Protein 2MH5 (pdb70)

Solvent-accessible surface area: 2077 Å² total

B-factor: mean 25.0, std 0.0, range [25.0, 25.0]

Structure (mmCIF, N/CA/C/O backbone):
data_2MH5
#
_entry.id   2MH5
#
loop_
_entity.id
_entity.type
_entity.pdbx_description
1 polymer 'Lantibiotic 107891'
2 non-polymer 'dodecyl 2-(trimethylammonio)ethyl phosphate'
#
loop_
_atom_site.group_PDB
_atom_site.id
_atom_site.type_symbol
_atom_site.label_atom_id
_atom_site.label_alt_id
_atom_site.label_comp_id
_atom_site.label_asym_id
_atom_site.label_entity_id
_atom_site.label_seq_id
_atom_site.pdbx_PDB_ins_code
_atom_site.Cartn_x
_atom_site.Cartn_y
_atom_site.Cartn_z
_atom_site.occupancy
_atom_site.B_iso_or_equiv
_atom_site.auth_seq_id
_atom_site.auth_comp_id
_atom_site.auth_asym_id
_atom_site.auth_atom_id
_atom_site.pdbx_PDB_model_num
ATOM 1 N N . VAL A 1 1 ? -12.265 1.610 7.039 1.00 25.00 1 VAL A N 1
ATOM 2 C CA . VAL A 1 1 ? -12.892 2.458 5.992 1.00 25.00 1 VAL A CA 1
ATOM 3 C C . VAL A 1 1 ? -12.004 3.631 5.617 1.00 25.00 1 VAL A C 1
ATOM 4 O O . VAL A 1 1 ? -12.194 4.223 4.555 1.00 25.00 1 VAL A O 1
ATOM 71 N N . LEU A 1 6 ? -12.447 8.483 0.471 1.00 25.00 6 LEU A N 1
ATOM 72 C CA . LEU A 1 6 ? -13.271 7.312 0.138 1.00 25.00 6 LEU A CA 1
ATOM 73 C C . LEU A 1 6 ? -14.677 7.491 0.677 1.00 25.00 6 LEU A C 1
ATOM 74 O O . LEU A 1 6 ? -15.567 6.683 0.433 1.00 25.00 6 LEU A O 1
ATOM 90 N N . CYS A 1 7 ? -14.869 8.559 1.429 1.00 25.00 7 CYS A N 1
ATOM 91 C CA . CYS A 1 7 ? -16.149 8.843 2.064 1.00 25.00 7 CYS A CA 1
ATOM 92 C C . CYS A 1 7 ? -17.008 9.709 1.131 1.00 25.00 7 CYS A C 1
ATOM 93 O O . CYS A 1 7 ? -17.544 10.752 1.512 1.00 25.00 7 CYS A O 1
ATOM 112 N N . PRO A 1 9 ? -16.359 11.003 -2.845 1.00 25.00 9 PRO A N 1
ATOM 113 C CA . PRO A 1 9 ? -15.821 11.344 -4.182 1.00 25.00 9 PRO A CA 1
ATOM 114 C C . PRO A 1 9 ? -15.775 10.228 -5.236 1.00 25.00 9 PRO A C 1
ATOM 115 O O . PRO A 1 9 ? -14.925 9.335 -5.200 1.00 25.00 9 PRO A O 1
ATOM 126 N N . GLY A 1 10 ? -16.744 10.285 -6.147 1.00 25.00 10 GLY A N 1
ATOM 127 C CA . GLY A 1 10 ? -16.946 9.249 -7.154 1.00 25.00 10 GLY A CA 1
ATOM 128 C C . GLY A 1 10 ? -18.312 8.595 -6.984 1.00 25.00 10 GLY A C 1
ATOM 129 O O . GLY A 1 10 ? -18.854 7.998 -7.911 1.00 25.00 10 GLY A O 1
ATOM 133 N N . CYS A 1 11 ? -18.886 8.736 -5.796 1.00 25.00 11 CYS A N 1
ATOM 134 C CA . CYS A 1 11 ? -20.173 8.128 -5.447 1.00 25.00 11 CYS A CA 1
ATOM 135 C C . CYS A 1 11 ? -21.415 8.904 -5.914 1.00 25.00 11 CYS A C 1
ATOM 136 O O . CYS A 1 11 ? -22.542 8.514 -5.574 1.00 25.00 11 CYS A O 1
ATOM 143 N N . THR A 1 12 ? -21.196 9.964 -6.692 1.00 25.00 12 THR A N 1
ATOM 144 C CA . THR A 1 12 ? -22.253 10.837 -7.255 1.00 25.00 12 THR A CA 1
ATOM 145 C C . THR A 1 12 ? -22.870 11.768 -6.191 1.00 25.00 12 THR A C 1
ATOM 146 O O . THR A 1 12 ? -23.076 11.403 -5.037 1.00 25.00 12 THR A O 1
ATOM 181 N N . GLY A 1 15 ? -25.204 18.285 -7.374 1.00 25.00 15 GLY A N 1
ATOM 182 C CA . GLY A 1 15 ? -25.361 19.609 -6.787 1.00 25.00 15 GLY A CA 1
ATOM 183 C C . GLY A 1 15 ? -26.703 20.246 -7.073 1.00 25.00 15 GLY A C 1
ATOM 184 O O . GLY A 1 15 ? -27.119 21.149 -6.347 1.00 25.00 15 GLY A O 1
ATOM 188 N N . GLY A 1 16 ? -27.410 19.757 -8.082 1.00 25.00 16 GLY A N 1
ATOM 189 C CA . GLY A 1 16 ? -28.750 20.255 -8.346 1.00 25.00 16 GLY A CA 1
ATOM 190 C C . GLY A 1 16 ? -29.655 19.846 -7.202 1.00 25.00 16 GLY A C 1
ATOM 191 O O . GLY A 1 16 ? -29.651 18.672 -6.792 1.00 25.00 16 GLY A O 1
ATOM 195 N N . GLY A 1 17 ? -30.374 20.806 -6.635 1.00 25.00 17 GLY A N 1
ATOM 196 C CA . GLY A 1 17 ? -31.199 20.548 -5.464 1.00 25.00 17 GLY A CA 1
ATOM 197 C C . GLY A 1 17 ? -30.382 20.608 -4.186 1.00 25.00 17 GLY A C 1
ATOM 198 O O . GLY A 1 17 ? -30.452 21.570 -3.420 1.00 25.00 17 GLY A O 1
ATOM 211 N N . ASN A 1 19 ? -28.903 17.894 -0.899 1.00 25.00 19 ASN A N 1
ATOM 212 C CA . ASN A 1 19 ? -29.136 16.711 -0.046 1.00 25.00 19 ASN A CA 1
ATOM 213 C C . ASN A 1 19 ? -28.310 15.445 -0.359 1.00 25.00 19 ASN A C 1
ATOM 214 O O . ASN A 1 19 ? -28.829 14.338 -0.248 1.00 25.00 19 ASN A O 1
ATOM 225 N N . CYS A 1 20 ? -27.054 15.591 -0.752 1.00 25.00 20 CYS A N 1
ATOM 226 C CA . CYS A 1 20 ? -26.209 14.418 -1.023 1.00 25.00 20 CYS A CA 1
ATOM 227 C C . CYS A 1 20 ? -24.783 14.516 -0.461 1.00 25.00 20 CYS A C 1
ATOM 228 O O . CYS A 1 20 ? -23.835 13.978 -1.038 1.00 25.00 20 CYS A O 1
ATOM 244 N N . PHE A 1 22 ? -22.040 16.131 -0.449 1.00 25.00 22 PHE A N 1
ATOM 245 C CA . PHE A 1 22 ? -21.189 17.070 -1.208 1.00 25.00 22 PHE A CA 1
ATOM 246 C C . PHE A 1 22 ? -21.864 18.428 -1.081 1.00 25.00 22 PHE A C 1
ATOM 247 O O . PHE A 1 22 ? -21.234 19.456 -0.855 1.00 25.00 22 PHE A O 1
ATOM 264 N N . CYS A 1 23 ? -23.183 18.362 -1.136 1.00 25.00 23 CYS A N 1
ATOM 265 C CA . CYS A 1 23 ? -24.068 19.477 -0.859 1.00 25.00 23 CYS A CA 1
ATOM 266 C C . CYS A 1 23 ? -25.169 18.811 -0.043 1.00 25.00 23 CYS A C 1
ATOM 267 O O . CYS A 1 23 ? -26.081 18.217 -0.587 1.00 25.00 23 CYS A O 1
ATOM 4246 N N . VAL A 1 1 ? -9.889 6.525 8.988 1.00 25.00 1 VAL A N 2
ATOM 4247 C CA . VAL A 1 1 ? -10.827 6.199 7.872 1.00 25.00 1 VAL A CA 2
ATOM 4248 C C . VAL A 1 1 ? -10.297 6.712 6.524 1.00 25.00 1 VAL A C 2
ATOM 4249 O O . VAL A 1 1 ? -10.664 6.182 5.481 1.00 25.00 1 VAL A O 2
ATOM 4316 N N . LEU A 1 6 ? -12.227 9.216 -2.240 1.00 25.00 6 LEU A N 2
ATOM 4317 C CA . LEU A 1 6 ? -12.855 7.981 -2.753 1.00 25.00 6 LEU A CA 2
ATOM 4318 C C . LEU A 1 6 ? -14.223 7.698 -2.137 1.00 25.00 6 LEU A C 2
ATOM 4319 O O . LEU A 1 6 ? -15.161 7.315 -2.837 1.00 25.00 6 LEU A O 2
ATOM 4335 N N . CYS A 1 7 ? -14.335 7.875 -0.827 1.00 25.00 7 CYS A N 2
ATOM 4336 C CA . CYS A 1 7 ? -15.564 7.542 -0.107 1.00 25.00 7 CYS A CA 2
ATOM 4337 C C . CYS A 1 7 ? -16.589 8.688 -0.155 1.00 25.00 7 CYS A C 2
ATOM 4338 O O . CYS A 1 7 ? -16.831 9.399 0.825 1.00 25.00 7 CYS A O 2
ATOM 4357 N N . PRO A 1 9 ? -16.823 11.327 -3.151 1.00 25.00 9 PRO A N 2
ATOM 4358 C CA . PRO A 1 9 ? -16.540 12.003 -4.432 1.00 25.00 9 PRO A CA 2
ATOM 4359 C C . PRO A 1 9 ? -16.599 11.041 -5.625 1.00 25.00 9 PRO A C 2
ATOM 4360 O O . PRO A 1 9 ? -16.872 11.456 -6.751 1.00 25.00 9 PRO A O 2
ATOM 4371 N N . GLY A 1 10 ? -16.389 9.752 -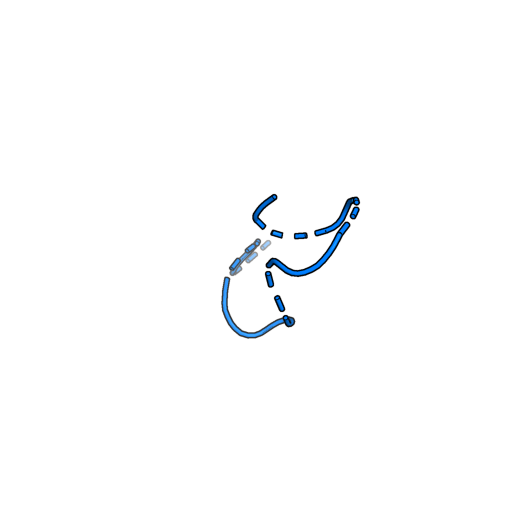5.364 1.00 25.00 10 GLY A N 2
ATOM 4372 C CA . GLY A 1 10 ? -16.521 8.733 -6.400 1.00 25.00 10 GLY A CA 2
ATOM 4373 C C . GLY A 1 10 ? -17.973 8.333 -6.603 1.00 25.00 10 GLY A C 2
ATOM 4374 O O . GLY A 1 10 ? -18.335 7.742 -7.625 1.00 25.00 10 GLY A O 2
ATOM 4378 N N . CYS A 1 11 ? -18.809 8.691 -5.639 1.00 25.00 11 CYS A N 2
ATOM 4379 C CA . CYS A 1 11 ? -20.249 8.452 -5.690 1.00 25.00 11 CYS A CA 2
ATOM 4380 C C . CYS A 1 11 ? -20.867 9.628 -6.448 1.00 25.00 11 CYS A C 2
ATOM 4381 O O . CYS A 1 11 ? -20.141 10.510 -6.914 1.00 25.00 11 CYS A O 2
ATOM 4388 N N . THR A 1 12 ? -22.185 9.684 -6.556 1.00 25.00 12 THR A N 2
ATOM 4389 C CA . THR A 1 12 ? -22.821 10.844 -7.183 1.00 25.00 12 THR A CA 2
ATOM 4390 C C . THR A 1 12 ? -22.872 12.013 -6.188 1.00 25.00 12 THR A C 2
ATOM 4391 O O . THR A 1 12 ? -22.893 11.824 -4.960 1.00 25.00 12 THR A O 2
ATOM 4426 N N . GLY A 1 15 ? -18.956 16.974 -2.658 1.00 25.00 15 GLY A N 2
ATOM 4427 C CA . GLY A 1 15 ? -19.062 18.196 -1.871 1.00 25.00 15 GLY A CA 2
ATOM 4428 C C . GLY A 1 15 ? -18.129 19.294 -2.341 1.00 25.00 15 GLY A C 2
ATOM 4429 O O . GLY A 1 15 ? -17.485 19.173 -3.387 1.00 25.00 15 GLY A O 2
ATOM 4433 N N . GLY A 1 16 ? -18.041 20.358 -1.552 1.00 25.00 16 GLY A N 2
ATOM 4434 C CA . GLY A 1 16 ? -17.218 21.510 -1.896 1.00 25.00 16 GLY A CA 2
ATOM 4435 C C . GLY A 1 16 ? -18.002 22.808 -1.798 1.00 25.00 16 GLY A C 2
ATOM 4436 O O . GLY A 1 16 ? -17.991 23.621 -2.727 1.00 25.00 16 GLY A O 2
ATOM 4440 N N . GLY A 1 17 ? -18.712 22.984 -0.687 1.00 25.00 17 GLY A N 2
ATOM 4441 C CA . GLY A 1 17 ? -19.543 24.164 -0.476 1.00 25.00 17 GLY A CA 2
ATOM 4442 C C . GLY A 1 17 ? -20.900 23.795 0.095 1.00 25.00 17 GLY A C 2
ATOM 4443 O O . GLY A 1 17 ? -21.470 24.506 0.934 1.00 25.00 17 GLY A O 2
ATOM 4456 N N . ASN A 1 19 ? -23.250 21.744 -2.335 1.00 25.00 19 ASN A N 2
ATOM 4457 C CA . ASN A 1 19 ? -23.430 21.129 -3.656 1.00 25.00 19 ASN A CA 2
ATOM 4458 C C . ASN A 1 19 ? -24.705 20.277 -3.741 1.00 25.00 19 ASN A C 2
ATOM 4459 O O . ASN A 1 19 ? -25.775 20.664 -3.248 1.00 25.00 19 ASN A O 2
ATOM 4470 N N . CYS A 1 20 ? -24.582 19.143 -4.415 1.00 25.00 20 CYS A N 2
ATOM 4471 C CA . CYS A 1 20 ? -25.683 18.234 -4.700 1.00 25.00 20 CYS A CA 2
ATOM 4472 C C . CYS A 1 20 ? -25.937 17.258 -3.550 1.00 25.00 20 CYS A C 2
ATOM 4473 O O . CYS A 1 20 ? -25.589 16.073 -3.618 1.00 25.00 20 CYS A O 2
ATOM 4489 N N . PHE A 1 22 ? -24.680 16.798 -0.573 1.00 25.00 22 PHE A N 2
ATOM 4490 C CA . PHE A 1 22 ? -23.525 16.253 0.173 1.00 25.00 22 PHE A CA 2
ATOM 4491 C C . PHE A 1 22 ? -23.588 16.633 1.654 1.00 25.00 22 PHE A C 2
ATOM 4492 O O . PHE A 1 22 ? -23.408 15.787 2.534 1.00 25.00 22 PHE A O 2
ATOM 4509 N N . CYS A 1 23 ? -23.873 17.896 1.937 1.00 25.00 23 CYS A N 2
ATOM 4510 C CA . CYS A 1 23 ? -24.048 18.350 3.321 1.00 25.00 23 CYS A CA 2
ATOM 4511 C C . CYS A 1 23 ? -25.510 18.179 3.734 1.00 25.00 23 CYS A C 2
ATOM 4512 O O . CYS A 1 23 ? -25.833 17.855 4.873 1.00 25.00 23 CYS A O 2
ATOM 8491 N N . VAL A 1 1 ? -16.617 10.098 12.144 1.00 25.00 1 VAL A N 3
ATOM 8492 C CA . VAL A 1 1 ? -16.886 10.614 10.772 1.00 25.00 1 VAL A CA 3
ATOM 8493 C C . VAL A 1 1 ? -15.613 10.620 9.928 1.00 25.00 1 VAL A C 3
ATOM 8494 O O . VAL A 1 1 ? -15.548 9.955 8.886 1.00 25.00 1 VAL A O 3
ATOM 8561 N N . LEU A 1 6 ? -12.957 9.392 2.360 1.00 25.00 6 LEU A N 3
ATOM 8562 C CA . LEU A 1 6 ? -13.902 8.255 2.324 1.00 25.00 6 LEU A CA 3
ATOM 8563 C C . LEU A 1 6 ? -15.281 8.805 2.698 1.00 25.00 6 LEU A C 3
ATOM 8564 O O . LEU A 1 6 ? -15.916 8.374 3.667 1.00 25.00 6 LEU A O 3
ATOM 8580 N N . CYS A 1 7 ? -15.691 9.829 1.965 1.00 25.00 7 CYS A N 3
ATOM 8581 C CA . CYS A 1 7 ? -16.927 10.554 2.257 1.00 25.00 7 CYS A CA 3
ATOM 8582 C C . CYS A 1 7 ? -17.755 10.791 0.989 1.00 25.00 7 CYS A C 3
ATOM 8583 O O . CYS A 1 7 ? -18.531 11.749 0.908 1.00 25.00 7 CYS A O 3
ATOM 8602 N N . PRO A 1 9 ? -16.081 10.693 -2.803 1.00 25.00 9 PRO A N 3
ATOM 8603 C CA . PRO A 1 9 ? -15.266 10.747 -4.030 1.00 25.00 9 PRO A CA 3
ATOM 8604 C C . PRO A 1 9 ? -15.479 9.680 -5.107 1.00 25.00 9 PRO A C 3
ATOM 8605 O O . PRO A 1 9 ? -14.928 8.571 -5.062 1.00 25.00 9 PRO A O 3
ATOM 8616 N N . GLY A 1 10 ? -16.312 10.048 -6.075 1.00 25.00 10 GLY A N 3
ATOM 8617 C CA . GLY A 1 10 ? -16.671 9.182 -7.188 1.00 25.00 10 GLY A CA 3
ATOM 8618 C C . GLY A 1 10 ? -18.076 8.612 -7.088 1.00 25.00 10 GLY A C 3
ATOM 8619 O O . GLY A 1 10 ? -18.594 8.081 -8.072 1.00 25.00 10 GLY A O 3
ATOM 8623 N N . CYS A 1 11 ? -18.700 8.714 -5.919 1.00 25.00 11 CYS A N 3
ATOM 8624 C CA . CYS A 1 11 ? -20.030 8.139 -5.697 1.00 25.00 11 CYS A CA 3
ATOM 8625 C C . CYS A 1 11 ? -21.166 8.860 -6.445 1.00 25.00 11 CYS A C 3
ATOM 8626 O O . CYS A 1 11 ? -21.783 8.281 -7.347 1.00 25.00 11 CYS A O 3
ATOM 8633 N N . THR A 1 12 ? -21.482 10.085 -6.046 1.00 25.00 12 THR A N 3
ATOM 8634 C CA . THR A 1 12 ? -22.629 10.815 -6.587 1.00 25.00 12 THR A CA 3
ATOM 8635 C C . THR A 1 12 ? -22.528 12.272 -6.120 1.00 25.00 12 THR A C 3
ATOM 8636 O O . THR A 1 12 ? -21.597 12.617 -5.378 1.00 25.00 12 THR A O 3
ATOM 8671 N N . GLY A 1 15 ? -27.180 16.982 -5.240 1.00 25.00 15 GLY A N 3
ATOM 8672 C CA . GLY A 1 15 ? -27.438 18.175 -4.441 1.00 25.00 15 GLY A CA 3
ATOM 8673 C C . GLY A 1 15 ? -26.641 19.416 -4.806 1.00 25.00 15 GLY A C 3
ATOM 8674 O O . GLY A 1 15 ? -26.216 20.164 -3.921 1.00 25.00 15 GLY A O 3
ATOM 8678 N N . GLY A 1 16 ? -26.462 19.661 -6.094 1.00 25.00 16 GLY A N 3
ATOM 8679 C CA . GLY A 1 16 ? -25.764 20.853 -6.545 1.00 25.00 16 GLY A CA 3
ATOM 8680 C C . GLY A 1 16 ? -24.262 20.680 -6.660 1.00 25.00 16 GLY A C 3
ATOM 8681 O O . GLY A 1 16 ? -23.729 19.574 -6.530 1.00 25.00 16 GLY A O 3
ATOM 8685 N N . GLY A 1 17 ? -23.581 21.781 -6.940 1.00 25.00 17 GLY A N 3
ATOM 8686 C CA . GLY A 1 17 ? -22.137 21.760 -7.129 1.00 25.00 17 GLY A CA 3
ATOM 8687 C C . GLY A 1 17 ? -21.331 21.542 -5.861 1.00 25.00 17 GLY A C 3
ATOM 8688 O O . GLY A 1 17 ? -21.859 21.184 -4.802 1.00 25.00 17 GLY A O 3
ATOM 8701 N N . ASN A 1 19 ? -19.272 19.179 -5.199 1.00 25.00 19 ASN A N 3
ATOM 8702 C CA . ASN A 1 19 ? -19.318 17.737 -4.935 1.00 25.00 19 ASN A CA 3
ATOM 8703 C C . ASN A 1 19 ? -20.207 17.465 -3.721 1.00 25.00 19 ASN A C 3
ATOM 8704 O O . ASN A 1 19 ? -19.888 16.624 -2.875 1.00 25.00 19 ASN A O 3
ATOM 8715 N N . CYS A 1 20 ? -21.303 18.215 -3.643 1.00 25.00 20 CYS A N 3
ATOM 8716 C CA . CYS A 1 20 ? -22.273 18.118 -2.550 1.00 25.00 20 CYS A CA 3
ATOM 8717 C C . CYS A 1 20 ? -21.610 18.250 -1.176 1.00 25.00 20 CYS A C 3
ATOM 8718 O O . CYS A 1 20 ? -21.786 17.400 -0.290 1.00 25.00 20 CYS A O 3
ATOM 8734 N N . PHE A 1 22 ? -18.049 18.619 -0.494 1.00 25.00 22 PHE A N 3
ATOM 8735 C CA . PHE A 1 22 ? -16.710 18.023 -0.335 1.00 25.00 22 PHE A CA 3
ATOM 8736 C C . PHE A 1 22 ? -15.652 19.049 -0.762 1.00 25.00 22 PHE A C 3
ATOM 8737 O O . PHE A 1 22 ? -14.545 19.076 -0.227 1.00 25.00 22 PHE A O 3
ATOM 8754 N N . CYS A 1 23 ? -16.019 19.942 -1.674 1.00 25.00 23 CYS A N 3
ATOM 8755 C CA . CYS A 1 23 ? -15.128 21.032 -2.081 1.00 25.00 23 CYS A CA 3
ATOM 8756 C C . CYS A 1 23 ? -15.366 22.265 -1.196 1.00 25.00 23 CYS A C 3
ATOM 8757 O O . CYS A 1 23 ? -14.672 23.283 -1.291 1.00 25.00 23 CYS A O 3
ATOM 12736 N N . VAL A 1 1 ? -8.726 9.292 7.425 1.00 25.00 1 VAL A N 4
ATOM 12737 C CA . VAL A 1 1 ? -10.027 9.308 6.692 1.00 25.00 1 VAL A CA 4
ATOM 12738 C C . VAL A 1 1 ? -9.952 10.182 5.441 1.00 25.00 1 VAL A C 4
ATOM 12739 O O . VAL A 1 1 ? -10.276 9.717 4.349 1.00 25.00 1 VAL A O 4
ATOM 12806 N N . LEU A 1 6 ? -12.246 11.212 -2.386 1.00 25.00 6 LEU A N 4
ATOM 12807 C CA . LEU A 1 6 ? -12.005 9.767 -2.567 1.00 25.00 6 LEU A CA 4
ATOM 12808 C C . LEU A 1 6 ? -12.943 8.900 -1.735 1.00 25.00 6 LEU A C 4
ATOM 12809 O O . LEU A 1 6 ? -12.712 7.698 -1.582 1.00 25.00 6 LEU A O 4
ATOM 12825 N N . CYS A 1 7 ? -13.987 9.499 -1.184 1.00 25.00 7 CYS A N 4
ATOM 12826 C CA . CYS A 1 7 ? -14.956 8.755 -0.380 1.00 25.00 7 CYS A CA 4
ATOM 12827 C C . CYS A 1 7 ? -16.265 8.608 -1.161 1.00 25.00 7 CYS A C 4
ATOM 12828 O O . CYS A 1 7 ? -16.363 7.724 -2.000 1.00 25.00 7 CYS A O 4
ATOM 12847 N N . PRO A 1 9 ? -17.692 11.603 -3.109 1.00 25.00 9 PRO A N 4
ATOM 12848 C CA . PRO A 1 9 ? -17.474 12.124 -4.467 1.00 25.00 9 PRO A CA 4
ATOM 12849 C C . PRO A 1 9 ? -16.986 10.959 -5.324 1.00 25.00 9 PRO A C 4
ATOM 12850 O O . PRO A 1 9 ? -16.124 10.187 -4.899 1.00 25.00 9 PRO A O 4
ATOM 12861 N N . GLY A 1 10 ? -17.611 10.764 -6.473 1.00 25.00 10 GLY A N 4
ATOM 12862 C CA . GLY A 1 10 ? -17.324 9.601 -7.302 1.00 25.00 10 GLY A CA 4
ATOM 12863 C C . GLY A 1 10 ? -18.362 8.508 -7.110 1.00 25.00 10 GLY A C 4
ATOM 12864 O O . GLY A 1 10 ? -18.637 7.757 -8.042 1.00 25.00 10 GLY A O 4
ATOM 12868 N N . CYS A 1 11 ? -18.992 8.449 -5.942 1.00 25.00 11 CYS A N 4
ATOM 12869 C CA . CYS A 1 11 ? -20.175 7.598 -5.750 1.00 25.00 11 CYS A CA 4
ATOM 12870 C C . CYS A 1 11 ? -21.342 8.436 -6.258 1.00 25.00 11 CYS A C 4
ATOM 12871 O O . CYS A 1 11 ? -22.186 7.990 -7.030 1.00 25.00 11 CYS A O 4
ATOM 12878 N N . THR A 1 12 ? -21.356 9.669 -5.770 1.00 25.00 12 THR A N 4
ATOM 12879 C CA . THR A 1 12 ? -22.370 10.675 -6.060 1.00 25.00 12 THR A CA 4
ATOM 12880 C C . THR A 1 12 ? -21.587 11.997 -6.057 1.00 25.00 12 THR A C 4
ATOM 12881 O O . THR A 1 12 ? -20.398 12.008 -6.404 1.00 25.00 12 THR A O 4
ATOM 12916 N N . GLY A 1 15 ? -20.806 18.389 -9.169 1.00 25.00 15 GLY A N 4
ATOM 12917 C CA . GLY A 1 15 ? 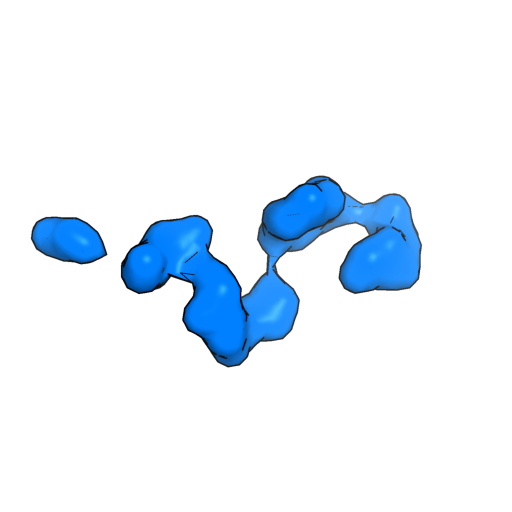-20.384 19.748 -8.858 1.00 25.00 15 GLY A CA 4
ATOM 12918 C C . GLY A 1 15 ? -19.366 19.845 -7.730 1.00 25.00 15 GLY A C 4
ATOM 12919 O O . GLY A 1 15 ? -18.613 20.820 -7.658 1.00 25.00 15 GLY A O 4
ATOM 12923 N N . GLY A 1 16 ? -19.325 18.849 -6.852 1.00 25.00 16 GLY A N 4
ATOM 12924 C CA . GLY A 1 16 ? -18.366 18.838 -5.752 1.00 25.00 16 GLY A CA 4
ATOM 12925 C C . GLY A 1 16 ? -18.515 19.989 -4.771 1.00 25.00 16 GLY A C 4
ATOM 12926 O O . GLY A 1 16 ? -17.542 20.396 -4.133 1.00 25.00 16 GLY A O 4
ATOM 12930 N N . GLY A 1 17 ? -19.722 20.523 -4.647 1.00 25.00 17 GLY A N 4
ATOM 12931 C CA . GLY A 1 17 ? -19.964 21.649 -3.757 1.00 25.00 17 GLY A CA 4
ATOM 12932 C C . GLY A 1 17 ? -19.773 21.235 -2.316 1.00 25.00 17 GLY A C 4
ATOM 12933 O O . GLY A 1 17 ? -20.436 20.308 -1.825 1.00 25.00 17 GLY A O 4
ATOM 12946 N N . ASN A 1 19 ? -17.133 19.593 -1.128 1.00 25.00 19 ASN A N 4
ATOM 12947 C CA . ASN A 1 19 ? -16.609 18.208 -1.201 1.00 25.00 19 ASN A CA 4
ATOM 12948 C C . ASN A 1 19 ? -17.776 17.214 -1.190 1.00 25.00 19 ASN A C 4
ATOM 12949 O O . ASN A 1 19 ? -17.683 16.139 -0.599 1.00 25.00 19 ASN A O 4
ATOM 12960 N N . CYS A 1 20 ? -18.883 17.629 -1.800 1.00 25.00 20 CYS A N 4
ATOM 12961 C CA . CYS A 1 20 ? -20.166 16.914 -1.766 1.00 25.00 20 CYS A CA 4
ATOM 12962 C C . CYS A 1 20 ? -20.724 16.858 -0.334 1.00 25.00 20 CYS A C 4
ATOM 12963 O O . CYS A 1 20 ? -20.896 15.795 0.269 1.00 25.00 20 CYS A O 4
ATOM 12979 N N . PHE A 1 22 ? -19.804 18.511 2.870 1.00 25.00 22 PHE A N 4
ATOM 12980 C CA . PHE A 1 22 ? -19.034 18.589 4.128 1.00 25.00 22 PHE A CA 4
ATOM 12981 C C . PHE A 1 22 ? -18.956 20.044 4.588 1.00 25.00 22 PHE A C 4
ATOM 12982 O O . PHE A 1 22 ? -18.975 20.326 5.781 1.00 25.00 22 PHE A O 4
ATOM 12999 N N . CYS A 1 23 ? -18.893 20.967 3.632 1.00 25.00 23 CYS A N 4
ATOM 13000 C CA . CYS A 1 23 ? -18.829 22.404 3.942 1.00 25.00 23 CYS A CA 4
ATOM 13001 C C . CYS A 1 23 ? -20.162 23.104 3.654 1.00 25.00 23 CYS A C 4
ATOM 13002 O O . CYS A 1 23 ? -20.291 24.327 3.740 1.00 25.00 23 CYS A O 4
ATOM 16981 N N . VAL A 1 1 ? -16.087 13.910 10.678 1.00 25.00 1 VAL A N 5
ATOM 16982 C CA . VAL A 1 1 ? -16.846 14.588 9.587 1.00 25.00 1 VAL A CA 5
ATOM 16983 C C . VAL A 1 1 ? -15.993 14.748 8.312 1.00 25.00 1 VAL A C 5
ATOM 16984 O O . VAL A 1 1 ? -16.497 14.525 7.218 1.00 25.00 1 VAL A O 5
ATOM 17051 N N . LEU A 1 6 ? -13.786 10.931 1.060 1.00 25.00 6 LEU A N 5
ATOM 17052 C CA . LEU A 1 6 ? -14.597 9.810 1.581 1.00 25.00 6 LEU A CA 5
ATOM 17053 C C . LEU A 1 6 ? -16.101 10.093 1.529 1.00 25.00 6 LEU A C 5
ATOM 17054 O O . LEU A 1 6 ? -16.916 9.185 1.661 1.00 25.00 6 LEU A O 5
ATOM 17070 N N . CYS A 1 7 ? -16.463 11.360 1.391 1.00 25.00 7 CYS A N 5
ATOM 17071 C CA . CYS A 1 7 ? -17.862 11.788 1.503 1.00 25.00 7 CYS A CA 5
ATOM 17072 C C . CYS A 1 7 ? -18.640 11.839 0.185 1.00 25.00 7 CYS A C 5
ATOM 17073 O O . CYS A 1 7 ? -19.533 12.679 0.010 1.00 25.00 7 CYS A O 5
ATOM 17092 N N . PRO A 1 9 ? -16.754 11.579 -3.353 1.00 25.00 9 PRO A N 5
ATOM 17093 C CA . PRO A 1 9 ? -15.879 11.425 -4.529 1.00 25.00 9 PRO A CA 5
ATOM 17094 C C . PRO A 1 9 ? -15.857 9.956 -4.966 1.00 25.00 9 PRO A C 5
ATOM 17095 O O . PRO A 1 9 ? -15.538 9.062 -4.171 1.00 25.00 9 PRO A O 5
ATOM 17106 N N . GLY A 1 10 ? -16.294 9.704 -6.190 1.00 25.00 10 GLY A N 5
ATOM 17107 C CA . GLY A 1 10 ? -16.431 8.346 -6.693 1.00 25.00 10 GLY A CA 5
ATOM 17108 C C . GLY A 1 10 ? -17.856 7.822 -6.740 1.00 25.00 10 GLY A C 5
ATOM 17109 O O . GLY A 1 10 ? -18.130 6.884 -7.493 1.00 25.00 10 GLY A O 5
ATOM 17113 N N . CYS A 1 11 ? -18.777 8.420 -5.988 1.00 25.00 11 CYS A N 5
ATOM 17114 C CA . CYS A 1 11 ? -20.183 8.003 -6.026 1.00 25.00 11 CYS A CA 5
ATOM 17115 C C . CYS A 1 11 ? -20.951 8.926 -6.995 1.00 25.00 11 CYS A C 5
ATOM 17116 O O . CYS A 1 11 ? -20.930 8.701 -8.205 1.00 25.00 11 CYS A O 5
ATOM 17123 N N . THR A 1 12 ? -21.579 9.972 -6.481 1.00 25.00 12 THR A N 5
ATOM 17124 C CA . THR A 1 12 ? -22.297 10.960 -7.294 1.00 25.00 12 THR A CA 5
ATOM 17125 C C . THR A 1 12 ? -22.057 12.348 -6.695 1.00 25.00 12 THR A C 5
ATOM 17126 O O . THR A 1 12 ? -21.482 13.237 -7.325 1.00 25.00 12 THR A O 5
ATOM 17161 N N . GLY A 1 15 ? -24.596 15.215 -1.167 1.00 25.00 15 GLY A N 5
ATOM 17162 C CA . GLY A 1 15 ? -24.382 16.135 -0.060 1.00 25.00 15 GLY A CA 5
ATOM 17163 C C . GLY A 1 15 ? -24.406 17.600 -0.461 1.00 25.00 15 GLY A C 5
ATOM 17164 O O . GLY A 1 15 ? -24.681 17.943 -1.618 1.00 25.00 15 GLY A O 5
ATOM 17168 N N . GLY A 1 16 ? -24.111 18.471 0.497 1.00 25.00 16 GLY A N 5
ATOM 17169 C CA . GLY A 1 16 ? -24.080 19.903 0.237 1.00 25.00 16 GLY A CA 5
ATOM 17170 C C . GLY A 1 16 ? -22.942 20.290 -0.688 1.00 25.00 16 GLY A C 5
ATOM 17171 O O . GLY A 1 16 ? -22.059 19.479 -0.969 1.00 25.00 16 GLY A O 5
ATOM 17175 N N . GLY A 1 17 ? -22.963 21.520 -1.180 1.00 25.00 17 GLY A N 5
ATOM 17176 C CA . GLY A 1 17 ? -21.950 21.968 -2.120 1.00 25.00 17 GLY A CA 5
ATOM 17177 C C . GLY A 1 17 ? -20.566 22.047 -1.510 1.00 25.00 17 GLY A C 5
ATOM 17178 O O . GLY A 1 17 ? -20.402 22.311 -0.312 1.00 25.00 17 GLY A O 5
ATOM 17191 N N . ASN A 1 19 ? -18.401 19.634 -1.021 1.00 25.00 19 ASN A N 5
ATOM 17192 C CA . ASN A 1 19 ? -18.161 18.505 -0.102 1.00 25.00 19 ASN A CA 5
ATOM 17193 C C . ASN A 1 19 ? -17.780 17.194 -0.792 1.00 25.00 19 ASN A C 5
ATOM 17194 O O . ASN A 1 19 ? -17.013 16.398 -0.254 1.00 25.00 19 ASN A O 5
ATOM 17205 N N . CYS A 1 20 ? -18.301 16.972 -1.991 1.00 25.00 20 CYS A N 5
ATOM 17206 C CA . CYS A 1 20 ? -18.010 15.753 -2.752 1.00 25.00 20 CYS A CA 5
ATOM 17207 C C . CYS A 1 20 ? -16.788 15.948 -3.649 1.00 25.00 20 CYS A C 5
ATOM 17208 O O . CYS A 1 20 ? -16.715 15.404 -4.752 1.00 25.00 20 CYS A O 5
ATOM 17224 N N . PHE A 1 22 ? -14.460 18.351 -6.113 1.00 25.00 22 PHE A N 5
ATOM 17225 C CA . PHE A 1 22 ? -14.625 19.317 -7.227 1.00 25.00 22 PHE A CA 5
ATOM 17226 C C . PHE A 1 22 ? -14.108 20.730 -6.902 1.00 25.00 22 PHE A C 5
ATOM 17227 O O . PHE A 1 22 ? -13.352 21.306 -7.689 1.00 25.00 22 PHE A O 5
ATOM 17244 N N . CYS A 1 23 ? -14.491 21.270 -5.752 1.00 25.00 23 CYS A N 5
ATOM 17245 C CA . CYS A 1 23 ? -13.990 22.564 -5.280 1.00 25.00 23 CYS A CA 5
ATOM 17246 C C . CYS A 1 23 ? -12.893 22.324 -4.234 1.00 25.00 23 CYS A C 5
ATOM 17247 O O . CYS A 1 23 ? -11.918 23.075 -4.123 1.00 25.00 23 CYS A O 5
ATOM 21226 N N . VAL A 1 1 ? -22.100 6.906 9.560 1.00 25.00 1 VAL A N 6
ATOM 21227 C CA . VAL A 1 1 ? -20.964 6.248 8.853 1.00 25.00 1 VAL A CA 6
ATOM 21228 C C . VAL A 1 1 ? -19.824 7.231 8.636 1.00 25.00 1 VAL A C 6
ATOM 21229 O O . VAL A 1 1 ? -20.049 8.390 8.283 1.00 25.00 1 VAL A O 6
ATOM 21296 N N . LEU A 1 6 ? -16.278 6.548 0.133 1.00 25.00 6 LEU A N 6
ATOM 21297 C CA . LEU A 1 6 ? -17.566 6.350 -0.554 1.00 25.00 6 LEU A CA 6
ATOM 21298 C C . LEU A 1 6 ? -18.507 7.541 -0.406 1.00 25.00 6 LEU A C 6
ATOM 21299 O O . LEU A 1 6 ? -19.344 7.780 -1.272 1.00 25.00 6 LEU A O 6
ATOM 21315 N N . CYS A 1 7 ? -18.362 8.304 0.668 1.00 25.00 7 CYS A N 6
ATOM 21316 C CA . CYS A 1 7 ? -19.206 9.476 0.893 1.00 25.00 7 CYS A CA 6
ATOM 21317 C C . CYS A 1 7 ? -18.588 10.682 0.193 1.00 25.00 7 CYS A C 6
ATOM 21318 O O . CYS A 1 7 ? -18.193 11.669 0.819 1.00 25.00 7 CYS A O 6
ATOM 21337 N N . PRO A 1 9 ? -15.908 10.338 -2.836 1.00 25.00 9 PRO A N 6
ATOM 21338 C CA . PRO A 1 9 ? -15.023 9.761 -3.866 1.00 25.00 9 PRO A CA 6
ATOM 21339 C C . PRO A 1 9 ? -15.781 8.823 -4.818 1.00 25.00 9 PRO A C 6
ATOM 21340 O O . PRO A 1 9 ? -16.169 7.706 -4.442 1.00 25.00 9 PRO A O 6
ATOM 21351 N N . GLY A 1 10 ? -16.047 9.302 -6.028 1.00 25.00 10 GLY A N 6
ATOM 21352 C CA . GLY A 1 10 ? -16.816 8.538 -7.005 1.00 25.00 10 GLY A CA 6
ATOM 21353 C C . GLY A 1 10 ? -18.282 8.374 -6.634 1.00 25.00 10 GLY A C 6
ATOM 21354 O O . GLY A 1 10 ? -18.932 7.423 -7.068 1.00 25.00 10 GLY A O 6
ATOM 21358 N N . CYS A 1 11 ? -18.792 9.250 -5.777 1.00 25.00 11 CYS A N 6
ATOM 21359 C CA . CYS A 1 11 ? -20.144 9.098 -5.231 1.00 25.00 11 CYS A CA 6
ATOM 21360 C C . CYS A 1 11 ? -21.277 9.606 -6.132 1.00 25.00 11 CYS A C 6
ATOM 21361 O O . CYS A 1 11 ? -22.410 9.164 -5.978 1.00 25.00 11 CYS A O 6
ATOM 21368 N N . THR A 1 12 ? -20.985 10.610 -6.963 1.00 25.00 12 THR A N 6
ATOM 21369 C CA . THR A 1 12 ? -21.992 11.325 -7.787 1.00 25.00 12 THR A CA 6
ATOM 21370 C C . THR A 1 12 ? -23.226 11.682 -6.924 1.00 25.00 12 THR A C 6
ATOM 21371 O O . THR A 1 12 ? -24.380 11.350 -7.234 1.00 25.00 12 THR A O 6
ATOM 21406 N N . GLY A 1 15 ? -26.757 16.320 -6.689 1.00 25.00 15 GLY A N 6
ATOM 21407 C CA . GLY A 1 15 ? -27.629 16.711 -7.788 1.00 25.00 15 GLY A CA 6
ATOM 21408 C C . GLY A 1 15 ? -28.499 17.859 -7.299 1.00 25.00 15 GLY A C 6
ATOM 21409 O O . GLY A 1 15 ? -29.682 17.959 -7.637 1.00 25.00 15 GLY A O 6
ATOM 21413 N N . GLY A 1 16 ? -27.917 18.679 -6.430 1.00 25.00 16 GLY A N 6
ATOM 21414 C CA . GLY A 1 16 ? -28.652 19.729 -5.742 1.00 25.00 16 GLY A CA 6
ATOM 21415 C C . GLY A 1 16 ? -29.119 19.232 -4.382 1.00 25.00 16 GLY A C 6
ATOM 21416 O O . GLY A 1 16 ? -30.186 18.624 -4.266 1.00 25.00 16 GLY A O 6
ATOM 21420 N N . GLY A 1 17 ? -28.307 19.442 -3.353 1.00 25.00 17 GLY A N 6
ATOM 21421 C CA . GLY A 1 17 ? -28.627 18.939 -2.024 1.00 25.00 17 GLY A CA 6
ATOM 21422 C C . GLY A 1 17 ? -27.539 19.152 -0.979 1.00 25.00 17 GLY A C 6
ATOM 21423 O O . GLY A 1 17 ? -27.261 20.292 -0.590 1.00 25.00 17 GLY A O 6
ATOM 21436 N N . ASN A 1 19 ? -26.828 15.748 1.321 1.00 25.00 19 ASN A N 6
ATOM 21437 C CA . ASN A 1 19 ? -26.885 14.467 2.065 1.00 25.00 19 ASN A CA 6
ATOM 21438 C C . ASN A 1 19 ? -26.126 13.258 1.468 1.00 25.00 19 ASN A C 6
ATOM 21439 O O . ASN A 1 19 ? -26.540 12.112 1.655 1.00 25.00 19 ASN A O 6
ATOM 21450 N N . CYS A 1 20 ? -24.998 13.490 0.810 1.00 25.00 20 CYS A N 6
ATOM 21451 C CA . CYS A 1 20 ? -24.112 12.388 0.411 1.00 25.00 20 CYS A CA 6
ATOM 21452 C C . CYS A 1 20 ? -22.868 12.380 1.319 1.00 25.00 20 CYS A C 6
ATOM 21453 O O . CYS A 1 20 ? -22.170 11.368 1.413 1.00 25.00 20 CYS A O 6
ATOM 21469 N N . PHE A 1 22 ? -20.108 14.908 1.745 1.00 25.00 22 PHE A N 6
ATOM 21470 C CA . PHE A 1 22 ? -18.914 15.725 1.440 1.00 25.00 22 PHE A CA 6
ATOM 21471 C C . PHE A 1 22 ? -19.183 17.185 1.794 1.00 25.00 22 PHE A C 6
ATOM 21472 O O . PHE A 1 22 ? -18.351 17.823 2.438 1.00 25.00 22 PHE A O 6
ATOM 21489 N N . CYS A 1 23 ? -20.349 17.708 1.431 1.00 25.00 23 CYS A N 6
ATOM 21490 C CA . CYS A 1 23 ? -20.707 19.078 1.805 1.00 25.00 23 CYS A CA 6
ATOM 21491 C C . CYS A 1 23 ? -20.878 19.106 3.332 1.00 25.00 23 CYS A C 6
ATOM 21492 O O . CYS A 1 23 ? -20.434 20.031 4.022 1.00 25.00 23 CYS A O 6
ATOM 25471 N N . VAL A 1 1 ? -16.743 4.417 1.113 1.00 25.00 1 VAL A N 7
ATOM 25472 C CA . VAL A 1 1 ? -15.955 3.764 2.194 1.00 25.00 1 VAL A CA 7
ATOM 25473 C C . VAL A 1 1 ? -14.471 3.978 1.972 1.00 25.00 1 VAL A C 7
ATOM 25474 O O . VAL A 1 1 ? -13.948 3.602 0.926 1.00 25.00 1 VAL A O 7
ATOM 25541 N N . LEU A 1 6 ? -12.084 9.433 -3.706 1.00 25.00 6 LEU A N 7
ATOM 25542 C CA . LEU A 1 6 ? -12.912 8.942 -4.832 1.00 25.00 6 LEU A CA 7
ATOM 25543 C C . LEU A 1 6 ? -14.019 7.980 -4.408 1.00 25.00 6 LEU A C 7
ATOM 25544 O O . LEU A 1 6 ? -15.141 8.065 -4.911 1.00 25.00 6 LEU A O 7
ATOM 25560 N N . CYS A 1 7 ? -13.738 7.122 -3.437 1.00 25.00 7 CYS A N 7
ATOM 25561 C CA . CYS A 1 7 ? -14.745 6.207 -2.894 1.00 25.00 7 CYS A CA 7
ATOM 25562 C C . CYS A 1 7 ? -15.599 6.940 -1.845 1.00 25.00 7 CYS A C 7
ATOM 25563 O O . CYS A 1 7 ? -15.463 6.742 -0.637 1.00 25.00 7 CYS A O 7
ATOM 25582 N N . PRO A 1 9 ? -16.484 10.909 -2.740 1.00 25.00 9 PRO A N 7
ATOM 25583 C CA . PRO A 1 9 ? -16.559 12.056 -3.666 1.00 25.00 9 PRO A CA 7
ATOM 25584 C C . PRO A 1 9 ? -17.110 11.679 -5.054 1.00 25.00 9 PRO A C 7
ATOM 25585 O O . PRO A 1 9 ? -17.760 12.488 -5.713 1.00 25.00 9 PRO A O 7
ATOM 25596 N N . GLY A 1 10 ? -16.899 10.431 -5.463 1.00 25.00 10 GLY A N 7
ATOM 25597 C CA . GLY A 1 10 ? -17.441 9.937 -6.722 1.00 25.00 10 GLY A CA 7
ATOM 25598 C C . GLY A 1 10 ? -18.716 9.112 -6.583 1.00 25.00 10 GLY A C 7
ATOM 25599 O O . GLY A 1 10 ? -19.251 8.640 -7.581 1.00 25.00 10 GLY A O 7
ATOM 25603 N N . CYS A 1 11 ? -19.205 8.917 -5.363 1.00 25.00 11 CYS A N 7
ATOM 25604 C CA . CYS A 1 11 ? -20.401 8.091 -5.129 1.00 25.00 11 CYS A CA 7
ATOM 25605 C C . CYS A 1 11 ? -21.650 8.766 -5.685 1.00 25.00 11 CYS A C 7
ATOM 25606 O O . CYS A 1 11 ? -22.583 8.103 -6.139 1.00 25.00 11 CYS A O 7
ATOM 25613 N N . THR A 1 12 ? -21.642 10.088 -5.649 1.00 25.00 12 THR A N 7
ATOM 25614 C CA . THR A 1 12 ? -22.710 10.918 -6.195 1.00 25.00 12 THR A CA 7
ATOM 25615 C C . THR A 1 12 ? -22.069 12.292 -6.323 1.00 25.00 12 THR A C 7
ATOM 25616 O O . THR A 1 12 ? -20.917 12.461 -5.901 1.00 25.00 12 THR A O 7
ATOM 25651 N N . GLY A 1 15 ? -23.375 18.084 -11.918 1.00 25.00 15 GLY A N 7
ATOM 25652 C CA . GLY A 1 15 ? -23.046 18.150 -13.335 1.00 25.00 15 GLY A CA 7
ATOM 25653 C C . GLY A 1 15 ? -22.049 19.275 -13.545 1.00 25.00 15 GLY A C 7
ATOM 25654 O O . GLY A 1 15 ? -21.196 19.226 -14.429 1.00 25.00 15 GLY A O 7
ATOM 25658 N N . GLY A 1 16 ? -22.141 20.276 -12.680 1.00 25.00 16 GLY A N 7
ATOM 25659 C CA . GLY A 1 16 ? -21.205 21.392 -12.665 1.00 25.00 16 GLY A CA 7
ATOM 25660 C C . GLY A 1 16 ? -20.251 21.228 -11.499 1.00 25.00 16 GLY A C 7
ATOM 25661 O O . GLY A 1 16 ? -19.505 20.251 -11.441 1.00 25.00 16 GLY A O 7
ATOM 25665 N N . GLY A 1 17 ? -20.313 22.142 -10.540 1.00 25.00 17 GLY A N 7
ATOM 25666 C CA . GLY A 1 17 ? -19.484 22.059 -9.345 1.00 25.00 17 GLY A CA 7
ATOM 25667 C C . GLY A 1 17 ? -20.176 22.745 -8.184 1.00 25.00 17 GLY A C 7
ATOM 25668 O O . GLY A 1 17 ? -20.855 23.753 -8.384 1.00 25.00 17 GLY A O 7
ATOM 25681 N N . ASN A 1 19 ? -22.888 21.785 -6.454 1.00 25.00 19 ASN A N 7
ATOM 25682 C CA . ASN A 1 19 ? -24.356 21.782 -6.677 1.00 25.00 19 ASN A CA 7
ATOM 25683 C C . ASN A 1 19 ? -25.086 20.581 -6.068 1.00 25.00 19 ASN A C 7
ATOM 25684 O O . ASN A 1 19 ? -26.311 20.492 -6.145 1.00 25.00 19 ASN A O 7
ATOM 25695 N N . CYS A 1 20 ? -24.336 19.646 -5.512 1.00 25.00 20 CYS A N 7
ATOM 25696 C CA . CYS A 1 20 ? -24.896 18.431 -4.910 1.00 25.00 20 CYS A CA 7
ATOM 25697 C C . CYS A 1 20 ? -24.067 18.207 -3.658 1.00 25.00 20 CYS A C 7
ATOM 25698 O O . CYS A 1 20 ? -22.851 18.174 -3.755 1.00 25.00 20 CYS A O 7
ATOM 25714 N N . PHE A 1 22 ? -21.820 17.942 -1.312 1.00 25.00 22 PHE A N 7
ATOM 25715 C CA . PHE A 1 22 ? -20.412 17.663 -1.048 1.00 25.00 22 PHE A CA 7
ATOM 25716 C C . PHE A 1 22 ? -19.844 18.944 -1.630 1.00 25.00 22 PHE A C 7
ATOM 25717 O O . PHE A 1 22 ? -20.429 19.443 -2.586 1.00 25.00 22 PHE A O 7
ATOM 25734 N N . CYS A 1 23 ? -18.842 19.546 -0.994 1.00 25.00 23 CYS A N 7
ATOM 25735 C CA . CYS A 1 23 ? -18.374 20.924 -1.294 1.00 25.00 23 CYS A CA 7
ATOM 25736 C C . CYS A 1 23 ? -19.379 21.980 -0.786 1.00 25.00 23 CYS A C 7
ATOM 25737 O O . CYS A 1 23 ? -19.002 22.944 -0.111 1.00 25.00 23 CYS A O 7
ATOM 29716 N N . VAL A 1 1 ? -13.881 6.677 9.661 1.00 25.00 1 VAL A N 8
ATOM 29717 C CA . VAL A 1 1 ? -13.657 8.045 10.200 1.00 25.00 1 VAL A CA 8
ATOM 29718 C C . VAL A 1 1 ? -12.521 8.758 9.457 1.00 25.00 1 VAL A C 8
ATOM 29719 O O . VAL A 1 1 ? -12.617 9.960 9.189 1.00 25.00 1 VAL A O 8
ATOM 29786 N N . LEU A 1 6 ? -12.798 7.641 0.938 1.00 25.00 6 LEU A N 8
ATOM 29787 C CA . LEU A 1 6 ? -13.947 6.732 1.071 1.00 25.00 6 LEU A CA 8
ATOM 29788 C C . LEU A 1 6 ? -15.216 7.537 1.327 1.00 25.00 6 LEU A C 8
ATOM 29789 O O . LEU A 1 6 ? -16.329 7.071 1.093 1.00 25.00 6 LEU A O 8
ATOM 29805 N N . CYS A 1 7 ? -15.042 8.744 1.836 1.00 25.00 7 CYS A N 8
ATOM 29806 C CA . CYS A 1 7 ? -16.166 9.601 2.201 1.00 25.00 7 CYS A CA 8
ATOM 29807 C C . CYS A 1 7 ? -16.721 10.384 0.996 1.00 25.00 7 CYS A C 8
ATOM 29808 O O . CYS A 1 7 ? -16.651 11.612 0.945 1.00 25.00 7 CYS A O 8
ATOM 29827 N N . PRO A 1 9 ? -15.935 10.618 -2.879 1.00 25.00 9 PRO A N 8
ATOM 29828 C CA . PRO A 1 9 ? -15.225 10.561 -4.170 1.00 25.00 9 PRO A CA 8
ATOM 29829 C C . PRO A 1 9 ? -15.404 9.303 -5.016 1.00 25.00 9 PRO A C 8
ATOM 29830 O O . PRO A 1 9 ? -14.826 8.244 -4.760 1.00 25.00 9 PRO A O 8
ATOM 29841 N N . GLY A 1 10 ? -16.290 9.447 -5.990 1.00 25.00 10 GLY A N 8
ATOM 29842 C CA . GLY A 1 10 ? -16.770 8.341 -6.801 1.00 25.00 10 GLY A CA 8
ATOM 29843 C C . GLY A 1 10 ? -18.273 8.498 -6.861 1.00 25.00 10 GLY A C 8
ATOM 29844 O O . GLY A 1 10 ? -18.872 8.490 -7.939 1.00 25.00 10 GLY A O 8
ATOM 29848 N N . CYS A 1 11 ? -18.862 8.778 -5.703 1.00 25.00 11 CYS A N 8
ATOM 29849 C CA . CYS A 1 11 ? -20.279 9.117 -5.605 1.00 25.00 11 CYS A CA 8
ATOM 29850 C C . CYS A 1 11 ? -20.457 10.470 -6.297 1.00 25.00 11 CYS A C 8
ATOM 29851 O O . CYS A 1 11 ? -19.542 11.302 -6.283 1.00 25.00 11 CYS A O 8
ATOM 29858 N N . THR A 1 12 ? -21.594 10.673 -6.950 1.00 25.00 12 THR A N 8
ATOM 29859 C CA . THR A 1 12 ? -21.804 11.868 -7.782 1.00 25.00 12 THR A CA 8
ATOM 29860 C C . THR A 1 12 ? -23.113 12.597 -7.427 1.00 25.00 12 THR A C 8
ATOM 29861 O O . THR A 1 12 ? -23.999 12.814 -8.260 1.00 25.00 12 THR A O 8
ATOM 29896 N N . GLY A 1 15 ? -27.954 12.079 -3.648 1.00 25.00 15 GLY A N 8
ATOM 29897 C CA . GLY A 1 15 ? -28.831 12.621 -2.624 1.00 25.00 15 GLY A CA 8
ATOM 29898 C C . GLY A 1 15 ? -28.474 14.055 -2.302 1.00 25.00 15 GLY A C 8
ATOM 29899 O O . GLY A 1 15 ? -27.476 14.578 -2.801 1.00 25.00 15 GLY A O 8
ATOM 29903 N N . GLY A 1 16 ? -29.273 14.686 -1.456 1.00 25.00 16 GLY A N 8
ATOM 29904 C CA . GLY A 1 16 ? -29.005 16.049 -1.029 1.00 25.00 16 GLY A CA 8
ATOM 29905 C C . GLY A 1 16 ? -29.445 16.229 0.407 1.00 25.00 16 GLY A C 8
ATOM 29906 O O . GLY A 1 16 ? -30.200 15.404 0.926 1.00 25.00 16 GLY A O 8
ATOM 29910 N N . GLY A 1 17 ? -28.970 17.279 1.060 1.00 25.00 17 GLY A N 8
ATOM 29911 C CA . GLY A 1 17 ? -29.317 17.515 2.454 1.00 25.00 17 GLY A CA 8
ATOM 29912 C C . GLY A 1 17 ? -28.579 16.573 3.385 1.00 25.00 17 GLY A C 8
ATOM 29913 O O . GLY A 1 17 ? -29.191 15.869 4.197 1.00 25.00 17 GLY A O 8
ATOM 29926 N N . ASN A 1 19 ? -27.059 13.786 2.630 1.00 25.00 19 ASN A N 8
ATOM 29927 C CA . ASN A 1 19 ? -27.257 12.383 2.197 1.00 25.00 19 ASN A CA 8
ATOM 29928 C C . ASN A 1 19 ? -26.302 12.006 1.067 1.00 25.00 19 ASN A C 8
ATOM 29929 O O . ASN A 1 19 ? -26.435 10.955 0.439 1.00 25.00 19 ASN A O 8
ATOM 29940 N N . CYS A 1 20 ? -25.353 12.887 0.816 1.00 25.00 20 CYS A N 8
ATOM 29941 C CA . CYS A 1 20 ? -24.315 12.689 -0.181 1.00 25.00 20 CYS A CA 8
ATOM 29942 C C . CYS A 1 20 ? -23.128 13.408 0.434 1.00 25.00 20 CYS A C 8
ATOM 29943 O O . CYS A 1 20 ? -23.353 14.234 1.324 1.00 25.00 20 CYS A O 8
ATOM 29959 N N . PHE A 1 22 ? -19.277 15.718 0.958 1.00 25.00 22 PHE A N 8
ATOM 29960 C CA . PHE A 1 22 ? -18.932 17.147 1.196 1.00 25.00 22 PHE A CA 8
ATOM 29961 C C . PHE A 1 22 ? -19.602 17.783 2.432 1.00 25.00 22 PHE A C 8
ATOM 29962 O O . PHE A 1 22 ? -18.902 18.150 3.374 1.00 25.00 22 PHE A O 8
ATOM 29979 N N . CYS A 1 23 ? -20.934 17.848 2.476 1.00 25.00 23 CYS A N 8
ATOM 29980 C CA . CYS A 1 23 ? -21.648 18.250 3.709 1.00 25.00 23 CYS A CA 8
ATOM 29981 C C . CYS A 1 23 ? -21.441 17.078 4.670 1.00 25.00 23 CYS A C 8
ATOM 29982 O O . CYS A 1 23 ? -21.169 17.208 5.865 1.00 25.00 23 CYS A O 8
ATOM 33961 N N . VAL A 1 1 ? -16.858 3.859 9.212 1.00 25.00 1 VAL A N 9
ATOM 33962 C CA . VAL A 1 1 ? -15.474 3.674 8.700 1.00 25.00 1 VAL A CA 9
ATOM 33963 C C . VAL A 1 1 ? -14.920 5.004 8.204 1.00 25.00 1 VAL A C 9
ATOM 33964 O O . VAL A 1 1 ? -15.694 5.903 7.889 1.00 25.00 1 VAL A O 9
ATOM 34031 N N . LEU A 1 6 ? -14.087 6.789 -1.473 1.00 25.00 6 LEU A N 9
ATOM 34032 C CA . LEU A 1 6 ? -15.284 6.186 -2.090 1.00 25.00 6 LEU A CA 9
ATOM 34033 C C . LEU A 1 6 ? -16.569 6.745 -1.479 1.00 25.00 6 LEU A C 9
ATOM 34034 O O . LEU A 1 6 ? -17.606 6.766 -2.133 1.00 25.00 6 LEU A O 9
ATOM 34050 N N . CYS A 1 7 ? -16.512 7.180 -0.224 1.00 25.00 7 CYS A N 9
ATOM 34051 C CA . CYS A 1 7 ? -17.706 7.675 0.479 1.00 25.00 7 CYS A CA 9
ATOM 34052 C C . CYS A 1 7 ? -18.019 9.138 0.122 1.00 25.00 7 CYS A C 9
ATOM 34053 O O . CYS A 1 7 ? -18.038 10.030 0.979 1.00 25.00 7 CYS A O 9
ATOM 34072 N N . PRO A 1 9 ? -16.228 10.963 -2.822 1.00 25.00 9 PRO A N 9
ATOM 34073 C CA . PRO A 1 9 ? -15.345 11.035 -3.996 1.00 25.00 9 PRO A CA 9
ATOM 34074 C C . PRO A 1 9 ? -15.673 9.854 -4.914 1.00 25.00 9 PRO A C 9
ATOM 34075 O O . PRO A 1 9 ? -15.652 8.704 -4.485 1.00 25.00 9 PRO A O 9
ATOM 34086 N N . GLY A 1 10 ? -16.082 10.142 -6.142 1.00 25.00 10 GLY A N 9
ATOM 34087 C CA . GLY A 1 10 ? -16.501 9.091 -7.064 1.00 25.00 10 GLY A CA 9
ATOM 34088 C C . GLY A 1 10 ? -17.929 8.603 -6.870 1.00 25.00 10 GLY A C 9
ATOM 34089 O O . GLY A 1 10 ? -18.443 7.846 -7.698 1.00 25.00 10 GLY A O 9
ATOM 34093 N N . CYS A 1 11 ? -18.583 9.032 -5.801 1.00 25.00 11 CYS A N 9
ATOM 34094 C CA . CYS A 1 11 ? -19.970 8.649 -5.534 1.00 25.00 11 CYS A CA 9
ATOM 34095 C C . CYS A 1 11 ? -20.878 9.532 -6.397 1.00 25.00 11 CYS A C 9
ATOM 34096 O O . CYS A 1 11 ? -20.421 10.515 -6.990 1.00 25.00 11 CYS A O 9
ATOM 34103 N N . THR A 1 12 ? -22.167 9.235 -6.421 1.00 25.00 12 THR A N 9
ATOM 34104 C CA . THR A 1 12 ? -23.133 10.135 -7.047 1.00 25.00 12 THR A CA 9
ATOM 34105 C C . THR A 1 12 ? -23.445 11.217 -6.011 1.00 25.00 12 THR A C 9
ATOM 34106 O O . THR A 1 12 ? -23.957 10.919 -4.924 1.00 25.00 12 THR A O 9
ATOM 34141 N N . GLY A 1 15 ? -22.376 17.690 -7.601 1.00 25.00 15 GLY A N 9
ATOM 34142 C CA . GLY A 1 15 ? -22.979 18.930 -8.080 1.00 25.00 15 GLY A CA 9
ATOM 34143 C C . GLY A 1 15 ? -23.371 19.951 -7.028 1.00 25.00 15 GLY A C 9
ATOM 34144 O O . GLY A 1 15 ? -23.638 21.107 -7.359 1.00 25.00 15 GLY A O 9
ATOM 34148 N N . GLY A 1 16 ? -23.426 19.548 -5.766 1.00 25.00 16 GLY A N 9
ATOM 34149 C CA . GLY A 1 16 ? -23.809 20.474 -4.708 1.00 25.00 16 GLY A CA 9
ATOM 34150 C C . GLY A 1 16 ? -25.311 20.682 -4.643 1.00 25.00 16 GLY A C 9
ATOM 34151 O O . GLY A 1 16 ? -26.067 20.008 -5.348 1.00 25.00 16 GLY A O 9
ATOM 34155 N N . GLY A 1 17 ? -25.756 21.577 -3.773 1.00 25.00 17 GLY A N 9
ATOM 34156 C CA . GLY A 1 17 ? -27.183 21.828 -3.595 1.00 25.00 17 GLY A CA 9
ATOM 34157 C C . GLY A 1 17 ? -27.790 20.924 -2.538 1.00 25.00 17 GLY A C 9
ATOM 34158 O O . GLY A 1 17 ? -28.993 20.949 -2.274 1.00 25.00 17 GLY A O 9
ATOM 34171 N N . ASN A 1 19 ? -28.358 17.593 -2.344 1.00 25.00 19 ASN A N 9
ATOM 34172 C CA . ASN A 1 19 ? -29.419 16.691 -2.827 1.00 25.00 19 ASN A CA 9
ATOM 34173 C C . ASN A 1 19 ? -29.014 15.228 -2.682 1.00 25.00 19 ASN A C 9
ATOM 34174 O O . ASN A 1 19 ? -29.732 14.324 -3.116 1.00 25.00 19 ASN A O 9
ATOM 34185 N N . CYS A 1 20 ? -27.840 14.994 -2.115 1.00 25.00 20 CYS A N 9
ATOM 34186 C CA . CYS A 1 20 ? -27.288 13.650 -2.008 1.00 25.00 20 CYS A CA 9
ATOM 34187 C C . CYS A 1 20 ? -26.414 13.524 -0.757 1.00 25.00 20 CYS A C 9
ATOM 34188 O O . CYS A 1 20 ? -25.930 14.530 -0.218 1.00 25.00 20 CYS A O 9
ATOM 34204 N N . PHE A 1 22 ? -23.539 13.014 0.351 1.00 25.00 22 PHE A N 9
ATOM 34205 C CA . PHE A 1 22 ? -22.305 13.798 0.505 1.00 25.00 22 PHE A CA 9
ATOM 34206 C C . PHE A 1 22 ? -22.465 14.865 1.592 1.00 25.00 22 PHE A C 9
ATOM 34207 O O . PHE A 1 22 ? -21.605 15.012 2.456 1.00 25.00 22 PHE A O 9
ATOM 34224 N N . CYS A 1 23 ? -23.579 15.587 1.569 1.00 25.00 23 CYS A N 9
ATOM 34225 C CA . CYS A 1 23 ? -23.827 16.627 2.568 1.00 25.00 23 CYS A CA 9
ATOM 34226 C C . CYS A 1 23 ? -24.696 16.107 3.717 1.00 25.00 23 CYS A C 9
ATOM 34227 O O . CYS A 1 23 ? -24.608 16.580 4.853 1.00 25.00 23 CYS A O 9
ATOM 38206 N N . VAL A 1 1 ? -14.356 3.702 6.914 1.00 25.00 1 VAL A N 10
ATOM 38207 C CA . VAL A 1 1 ? -13.539 4.525 7.847 1.00 25.00 1 VAL A CA 10
ATOM 38208 C C . VAL A 1 1 ? -13.165 5.856 7.187 1.00 25.00 1 VAL A C 10
ATOM 38209 O O . VAL A 1 1 ? -13.029 5.920 5.977 1.00 25.00 1 VAL A O 10
ATOM 38276 N N . LEU A 1 6 ? -13.015 10.035 -0.483 1.00 25.00 6 LEU A N 10
ATOM 38277 C CA . LEU A 1 6 ? -13.577 8.852 -1.155 1.00 25.00 6 LEU A CA 10
ATOM 38278 C C . LEU A 1 6 ? -15.024 8.594 -0.732 1.00 25.00 6 LEU A C 10
ATOM 38279 O O . LEU A 1 6 ? -15.675 7.686 -1.256 1.00 25.00 6 LEU A O 10
ATOM 38295 N N . CYS A 1 7 ? -15.517 9.357 0.232 1.00 25.00 7 CYS A N 10
ATOM 38296 C CA . CYS A 1 7 ? -16.865 9.152 0.764 1.00 25.00 7 CYS A CA 10
ATOM 38297 C C . CYS A 1 7 ? -17.845 10.110 0.088 1.00 25.00 7 CYS A C 10
ATOM 38298 O O . CYS A 1 7 ? -18.235 11.142 0.645 1.00 25.00 7 CYS A O 10
ATOM 38317 N N . PRO A 1 9 ? -17.349 11.762 -3.274 1.00 25.00 9 PRO A N 10
ATOM 38318 C CA . PRO A 1 9 ? -16.598 12.012 -4.513 1.00 25.00 9 PRO A CA 10
ATOM 38319 C C . PRO A 1 9 ? -16.248 10.637 -5.104 1.00 25.00 9 PRO A C 10
ATOM 38320 O O . PRO A 1 9 ? -15.660 9.796 -4.418 1.00 25.00 9 PRO A O 10
ATOM 38331 N N . GLY A 1 10 ? -16.703 10.366 -6.319 1.00 25.00 10 GLY A N 10
ATOM 38332 C CA . GLY A 1 10 ? -16.551 9.046 -6.925 1.00 25.00 10 GLY A CA 10
ATOM 38333 C C . GLY A 1 10 ? -17.850 8.252 -6.917 1.00 25.00 10 GLY A C 10
ATOM 38334 O O . GLY A 1 10 ? -17.966 7.217 -7.576 1.00 25.00 10 GLY A O 10
ATOM 38338 N N . CYS A 1 11 ? -18.838 8.757 -6.196 1.00 25.00 11 CYS A N 10
ATOM 38339 C CA . CYS A 1 11 ? -20.192 8.201 -6.167 1.00 25.00 11 CYS A CA 10
ATOM 38340 C C . CYS A 1 11 ? -21.073 9.407 -6.509 1.00 25.00 11 CYS A C 10
ATOM 38341 O O . CYS A 1 11 ? -20.571 10.378 -7.093 1.00 25.00 11 CYS A O 10
ATOM 38348 N N . THR A 1 12 ? -22.355 9.380 -6.183 1.00 25.00 12 THR A N 10
ATOM 38349 C CA . THR A 1 12 ? -23.187 10.567 -6.377 1.00 25.00 12 THR A CA 10
ATOM 38350 C C . THR A 1 12 ? -22.748 11.615 -5.337 1.00 25.00 12 THR A C 10
ATOM 38351 O O . THR A 1 12 ? -22.639 11.331 -4.135 1.00 25.00 12 THR A O 10
ATOM 38386 N N . GLY A 1 15 ? -18.663 17.034 -5.564 1.00 25.00 15 GLY A N 10
ATOM 38387 C CA . GLY A 1 15 ? -18.126 18.138 -4.787 1.00 25.00 15 GLY A CA 10
ATOM 38388 C C . GLY A 1 15 ? -19.144 19.161 -4.320 1.00 25.00 15 GLY A C 10
ATOM 38389 O O . GLY A 1 15 ? -20.321 19.108 -4.682 1.00 25.00 15 GLY A O 10
ATOM 38393 N N . GLY A 1 16 ? -18.676 20.090 -3.501 1.00 25.00 16 GLY A N 10
ATOM 38394 C CA . GLY A 1 16 ? -19.522 21.128 -2.931 1.00 25.00 16 GLY A CA 10
ATOM 38395 C C . GLY A 1 16 ? -18.876 21.585 -1.640 1.00 25.00 16 GLY A C 10
ATOM 38396 O O . GLY A 1 16 ? -17.788 21.104 -1.308 1.00 25.00 16 GLY A O 10
ATOM 38400 N N . GLY A 1 17 ? -19.519 22.482 -0.906 1.00 25.00 17 GLY A N 10
ATOM 38401 C CA . GLY A 1 17 ? -18.992 22.915 0.380 1.00 25.00 17 GLY A CA 10
ATOM 38402 C C . GLY A 1 17 ? -19.160 21.797 1.390 1.00 25.00 17 GLY A C 10
ATOM 38403 O O . GLY A 1 17 ? -20.271 21.551 1.871 1.00 25.00 17 GLY A O 10
ATOM 38416 N N . ASN A 1 19 ? -18.133 18.626 0.337 1.00 25.00 19 ASN A N 10
ATOM 38417 C CA . ASN A 1 19 ? -18.544 17.670 -0.701 1.00 25.00 19 ASN A CA 10
ATOM 38418 C C . ASN A 1 19 ? -20.073 17.737 -0.745 1.00 25.00 19 ASN A C 10
ATOM 38419 O O . ASN A 1 19 ? -20.656 18.761 -0.395 1.00 25.00 19 ASN A O 10
ATOM 38430 N N . CYS A 1 20 ? -20.731 16.666 -1.157 1.00 25.00 20 CYS A N 10
ATOM 38431 C CA . CYS A 1 20 ? -22.190 16.641 -1.175 1.00 25.00 20 CYS A CA 10
ATOM 38432 C C . CYS A 1 20 ? -22.740 16.095 0.142 1.00 25.00 20 CYS A C 10
ATOM 38433 O O . CYS A 1 20 ? -23.275 14.986 0.205 1.00 25.00 20 CYS A O 10
ATOM 38449 N N . PHE A 1 22 ? -20.873 15.608 3.167 1.00 25.00 22 PHE A N 10
ATOM 38450 C CA . PHE A 1 22 ? -19.927 14.728 3.874 1.00 25.00 22 PHE A CA 10
ATOM 38451 C C . PHE A 1 22 ? -19.342 15.436 5.092 1.00 25.00 22 PHE A C 10
ATOM 38452 O O . PHE A 1 22 ? -19.445 14.934 6.211 1.00 25.00 22 PHE A O 10
ATOM 38469 N N . CYS A 1 23 ? -18.756 16.610 4.888 1.00 25.00 23 CYS A N 10
ATOM 38470 C CA . CYS A 1 23 ? -18.176 17.373 6.001 1.00 25.00 23 CYS A CA 10
ATOM 38471 C C . CYS A 1 23 ? -19.165 18.445 6.470 1.00 25.00 23 CYS A C 10
ATOM 38472 O O . CYS A 1 23 ? -19.043 19.037 7.543 1.00 25.00 23 CYS A O 10
ATOM 42451 N N . VAL A 1 1 ? -14.371 9.342 12.463 1.00 25.00 1 VAL A N 11
ATOM 42452 C CA . VAL A 1 1 ? -14.848 10.635 11.899 1.00 25.00 1 VAL A CA 11
ATOM 42453 C C . VAL A 1 1 ? -13.768 11.257 11.029 1.00 25.00 1 VAL A C 11
ATOM 42454 O O . VAL A 1 1 ? -12.603 10.888 11.158 1.00 25.00 1 VAL A O 11
ATOM 42521 N N . LEU A 1 6 ? -12.890 11.756 -0.384 1.00 25.00 6 LEU A N 11
ATOM 42522 C CA . LEU A 1 6 ? -13.185 10.418 -0.916 1.00 25.00 6 LEU A CA 11
ATOM 42523 C C . LEU A 1 6 ? -14.473 9.878 -0.294 1.00 25.00 6 LEU A C 11
ATOM 42524 O O . LEU A 1 6 ? -14.925 8.780 -0.612 1.00 25.00 6 LEU A O 11
ATOM 42540 N N . CYS A 1 7 ? -15.071 10.664 0.589 1.00 25.00 7 CYS A N 11
ATOM 42541 C CA . CYS A 1 7 ? -16.292 10.257 1.284 1.00 25.00 7 CYS A CA 11
ATOM 42542 C C . CYS A 1 7 ? -17.537 10.673 0.488 1.00 25.00 7 CYS A C 11
ATOM 42543 O O . CYS A 1 7 ? -18.389 11.438 0.947 1.00 25.00 7 CYS A O 11
ATOM 42562 N N . PRO A 1 9 ? -17.100 11.746 -3.316 1.00 25.00 9 PRO A N 11
ATOM 42563 C CA . PRO A 1 9 ? -16.543 12.023 -4.655 1.00 25.00 9 PRO A CA 11
ATOM 42564 C C . PRO A 1 9 ? -16.166 10.678 -5.302 1.00 25.00 9 PRO A C 11
ATOM 42565 O O . PRO A 1 9 ? -15.268 9.978 -4.830 1.00 25.00 9 PRO A O 11
ATOM 42576 N N . GLY A 1 10 ? -16.954 10.267 -6.289 1.00 25.00 10 GLY A N 11
ATOM 42577 C CA . GLY A 1 10 ? -16.840 8.936 -6.871 1.00 25.00 10 GLY A CA 11
ATOM 42578 C C . GLY A 1 10 ? -18.125 8.119 -6.805 1.00 25.00 10 GLY A C 11
ATOM 42579 O O . GLY A 1 10 ? -18.359 7.276 -7.666 1.00 25.00 10 GLY A O 11
ATOM 42583 N N . CYS A 1 11 ? -18.979 8.368 -5.820 1.00 25.00 11 CYS A N 11
ATOM 42584 C CA . CYS A 1 11 ? -20.264 7.657 -5.744 1.00 25.00 11 CYS A CA 11
ATOM 42585 C C . CYS A 1 11 ? -21.319 8.449 -6.519 1.00 25.00 11 CYS A C 11
ATOM 42586 O O . CYS A 1 11 ? -22.005 7.899 -7.385 1.00 25.00 11 CYS A O 11
ATOM 42593 N N . THR A 1 12 ? -21.407 9.738 -6.230 1.00 25.00 12 THR A N 11
ATOM 42594 C CA . THR A 1 12 ? -22.336 10.648 -6.914 1.00 25.00 12 THR A CA 11
ATOM 42595 C C . THR A 1 12 ? -21.866 12.071 -6.654 1.00 25.00 12 THR A C 11
ATOM 42596 O O . THR A 1 12 ? -21.252 12.716 -7.507 1.00 25.00 12 THR A O 11
ATOM 42631 N N . GLY A 1 15 ? -24.151 17.812 -8.682 1.00 25.00 15 GLY A N 11
ATOM 42632 C CA . GLY A 1 15 ? -24.609 17.686 -10.061 1.00 25.00 15 GLY A CA 11
ATOM 42633 C C . GLY A 1 15 ? -23.762 18.481 -11.042 1.00 25.00 15 GLY A C 11
ATOM 42634 O O . GLY A 1 15 ? -23.693 18.142 -12.227 1.00 25.00 15 GLY A O 11
ATOM 42638 N N . GLY A 1 16 ? -23.106 19.525 -10.548 1.00 25.00 16 GLY A N 11
ATOM 42639 C CA . GLY A 1 16 ? -22.254 20.365 -11.388 1.00 25.00 16 GLY A CA 11
ATOM 42640 C C . GLY A 1 16 ? -21.127 20.993 -10.591 1.00 25.00 16 GLY A C 11
ATOM 42641 O O . GLY A 1 16 ? -20.726 22.133 -10.836 1.00 25.00 16 GLY A O 11
ATOM 42645 N N . GLY A 1 17 ? -20.642 20.262 -9.596 1.00 25.00 17 GLY A N 11
ATOM 42646 C CA . GLY A 1 17 ? -19.631 20.787 -8.686 1.00 25.00 17 GLY A CA 11
ATOM 42647 C C . GLY A 1 17 ? -20.287 21.477 -7.502 1.00 25.00 17 GLY A C 11
ATOM 42648 O O . GLY A 1 17 ? -21.481 21.787 -7.546 1.00 25.00 17 GLY A O 11
ATOM 42661 N N . ASN A 1 19 ? -20.707 20.727 -3.567 1.00 25.00 19 ASN A N 11
ATOM 42662 C CA . ASN A 1 19 ? -20.815 20.012 -2.282 1.00 25.00 19 ASN A CA 11
ATOM 42663 C C . ASN A 1 19 ? -19.744 18.935 -2.018 1.00 25.00 19 ASN A C 11
ATOM 42664 O O . ASN A 1 19 ? -18.967 19.056 -1.072 1.00 25.00 19 ASN A O 11
ATOM 42675 N N . CYS A 1 20 ? -19.734 17.864 -2.797 1.00 25.00 20 CYS A N 11
ATOM 42676 C CA . CYS A 1 20 ? -18.830 16.738 -2.523 1.00 25.00 20 CYS A CA 11
ATOM 42677 C C . CYS A 1 20 ? -17.504 16.845 -3.282 1.00 25.00 20 CYS A C 11
ATOM 42678 O O . CYS A 1 20 ? -17.375 16.376 -4.412 1.00 25.00 20 CYS A O 11
ATOM 42694 N N . PHE A 1 22 ? -15.612 18.323 -5.382 1.00 25.00 22 PHE A N 11
ATOM 42695 C CA . PHE A 1 22 ? -15.561 19.135 -6.611 1.00 25.00 22 PHE A CA 11
ATOM 42696 C C . PHE A 1 22 ? -16.020 20.523 -6.197 1.00 25.00 22 PHE A C 11
ATOM 42697 O O . PHE A 1 22 ? -17.051 20.632 -5.533 1.00 25.00 22 PHE A O 11
ATOM 42714 N N . CYS A 1 23 ? -15.210 21.542 -6.492 1.00 25.00 23 CYS A N 11
ATOM 42715 C CA . CYS A 1 23 ? -15.316 22.906 -5.911 1.00 25.00 23 CYS A CA 11
ATOM 42716 C C . CYS A 1 23 ? -14.914 22.820 -4.420 1.00 25.00 23 CYS A C 11
ATOM 42717 O O . CYS A 1 23 ? -13.864 23.323 -4.018 1.00 25.00 23 CYS A O 11
ATOM 46696 N N . VAL A 1 1 ? -20.745 7.026 9.695 1.00 25.00 1 VAL A N 12
ATOM 46697 C CA . VAL A 1 1 ? -20.914 7.280 8.232 1.00 25.00 1 VAL A CA 12
ATOM 46698 C C . VAL A 1 1 ? -19.562 7.378 7.517 1.00 25.00 1 VAL A C 12
ATOM 46699 O O . VAL A 1 1 ? -19.522 7.381 6.296 1.00 25.00 1 VAL A O 12
ATOM 46766 N N . LEU A 1 6 ? -11.698 7.997 -0.624 1.00 25.00 6 LEU A N 12
ATOM 46767 C CA . LEU A 1 6 ? -11.829 7.159 -1.829 1.00 25.00 6 LEU A CA 12
ATOM 46768 C C . LEU A 1 6 ? -13.141 6.408 -1.679 1.00 25.00 6 LEU A C 12
ATOM 46769 O O . LEU A 1 6 ? -13.932 6.335 -2.614 1.00 25.00 6 LEU A O 12
ATOM 46785 N N . CYS A 1 7 ? -13.439 6.030 -0.445 1.00 25.00 7 CYS A N 12
ATOM 46786 C CA . CYS A 1 7 ? -14.781 5.630 -0.061 1.00 25.00 7 CYS A CA 12
ATOM 46787 C C . CYS A 1 7 ? -15.549 6.948 -0.086 1.00 25.00 7 CYS A C 12
ATOM 46788 O O . CYS A 1 7 ? -15.246 7.854 0.694 1.00 25.00 7 CYS A O 12
ATOM 46807 N N . PRO A 1 9 ? -15.628 10.057 -2.631 1.00 25.00 9 PRO A N 12
ATOM 46808 C CA . PRO A 1 9 ? -15.215 10.924 -3.745 1.00 25.00 9 PRO A CA 12
ATOM 46809 C C . PRO A 1 9 ? -15.747 10.597 -5.138 1.00 25.00 9 PRO A C 12
ATOM 46810 O O . PRO A 1 9 ? -15.180 9.791 -5.886 1.00 25.00 9 PRO A O 12
ATOM 46821 N N . GLY A 1 10 ? -16.887 11.210 -5.434 1.00 25.00 10 GLY A N 12
ATOM 46822 C CA . GLY A 1 10 ? -17.660 10.891 -6.621 1.00 25.00 10 GLY A CA 12
ATOM 46823 C C . GLY A 1 10 ? -18.790 9.951 -6.237 1.00 25.00 10 GLY A C 12
ATOM 46824 O O . GLY A 1 10 ? -19.092 8.998 -6.960 1.00 25.00 10 GLY A O 12
ATOM 46828 N N . CYS A 1 11 ? -19.382 10.181 -5.067 1.00 25.00 11 CYS A N 12
ATOM 46829 C CA . CYS A 1 11 ? -20.378 9.262 -4.507 1.00 25.00 11 CYS A CA 12
ATOM 46830 C C . CYS A 1 11 ? -21.624 9.148 -5.379 1.00 25.00 11 CYS A C 12
ATOM 46831 O O . CYS A 1 11 ? -22.065 8.040 -5.692 1.00 25.00 11 CYS A O 12
ATOM 46838 N N . THR A 1 12 ? -22.170 10.284 -5.791 1.00 25.00 12 THR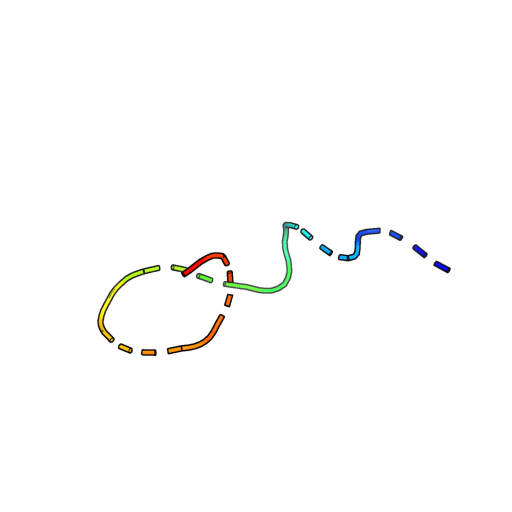 A N 12
ATOM 46839 C CA . THR A 1 12 ? -23.324 10.303 -6.696 1.00 25.00 12 THR A CA 12
ATOM 46840 C C . THR A 1 12 ? -23.138 11.401 -7.751 1.00 25.00 12 THR A C 12
ATOM 46841 O O . THR A 1 12 ? -22.875 11.088 -8.914 1.00 25.00 12 THR A O 12
ATOM 46876 N N . GLY A 1 15 ? -26.526 15.874 -6.464 1.00 25.00 1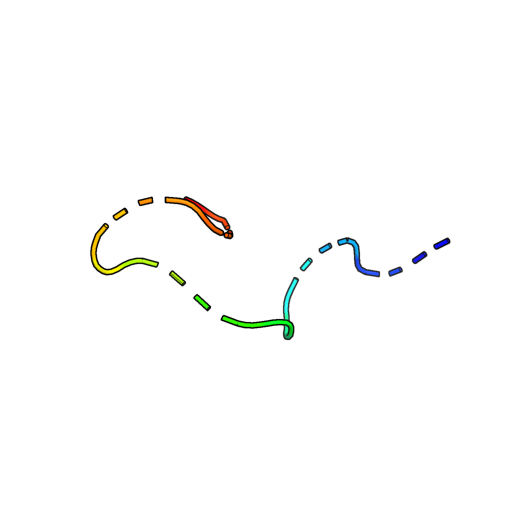5 GLY A N 12
ATOM 46877 C CA . GLY A 1 15 ? -26.815 16.585 -5.227 1.00 25.00 15 GLY A CA 12
ATOM 46878 C C . GLY A 1 15 ? -26.524 15.717 -4.016 1.00 25.00 15 GLY A C 12
ATOM 46879 O O . GLY A 1 15 ? -26.246 14.522 -4.167 1.00 25.00 15 GLY A O 12
ATOM 46883 N N . GLY A 1 16 ? -26.599 16.301 -2.826 1.00 25.00 16 GLY A N 12
ATOM 46884 C CA . GLY A 1 16 ? -26.309 15.572 -1.593 1.00 25.00 16 GLY A CA 12
ATOM 46885 C C . GLY A 1 16 ? -25.361 16.330 -0.681 1.00 25.00 16 GLY A C 12
ATOM 46886 O O . GLY A 1 16 ? -25.206 15.989 0.496 1.00 25.00 16 GLY A O 12
ATOM 46890 N N . GLY A 1 17 ? -24.744 17.375 -1.217 1.00 25.00 17 GLY A N 12
ATOM 46891 C CA . GLY A 1 17 ? -23.839 18.212 -0.444 1.00 25.00 17 GLY A CA 12
ATOM 46892 C C . GLY A 1 17 ? -22.415 17.684 -0.411 1.00 25.00 17 GLY A C 12
ATOM 46893 O O . GLY A 1 17 ? -22.129 16.572 -0.876 1.00 25.00 17 GLY A O 12
ATOM 46906 N N . ASN A 1 19 ? -19.568 18.303 -2.044 1.00 25.00 19 ASN A N 12
ATOM 46907 C CA . ASN A 1 19 ? -18.885 18.004 -3.316 1.00 25.00 19 ASN A CA 12
ATOM 46908 C C . ASN A 1 19 ? -18.859 16.494 -3.584 1.00 25.00 19 AS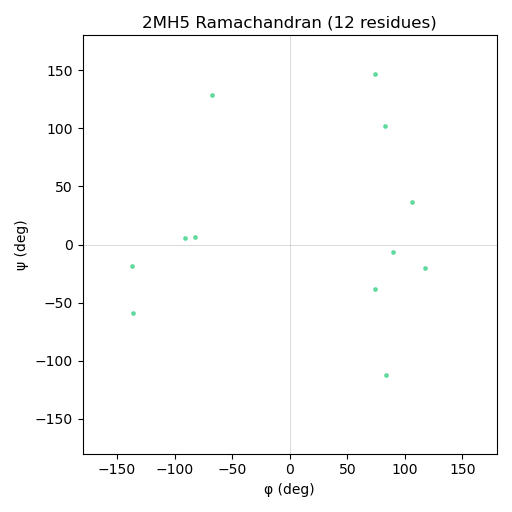N A C 12
ATOM 46909 O O . ASN A 1 19 ? -17.805 15.905 -3.818 1.00 25.00 19 ASN A O 12
ATOM 46920 N N . CYS A 1 20 ? -20.032 15.875 -3.508 1.00 25.00 20 CYS A N 12
ATOM 46921 C CA . CYS A 1 20 ? -20.202 14.438 -3.749 1.00 25.00 20 CYS A CA 12
ATOM 46922 C C . CYS A 1 20 ? -19.143 13.562 -3.062 1.00 25.00 20 CYS A C 12
ATOM 46923 O O . CYS A 1 20 ? -18.609 12.619 -3.658 1.00 25.00 20 CYS A O 12
ATOM 46939 N N . PHE A 1 22 ? -16.081 14.609 -1.669 1.00 25.00 22 PHE A N 12
ATOM 46940 C CA . PHE A 1 22 ? -14.737 15.224 -1.639 1.00 25.00 22 PHE A CA 12
ATOM 46941 C C . PHE A 1 22 ? -14.595 16.166 -0.444 1.00 25.00 22 PHE A C 12
ATOM 46942 O O . PHE A 1 22 ? -13.530 16.250 0.159 1.00 25.00 22 PHE A O 12
ATOM 46959 N N . CYS A 1 23 ? -15.677 16.841 -0.077 1.00 25.00 23 CYS A N 12
ATOM 46960 C CA . CYS A 1 23 ? -15.668 17.713 1.098 1.00 25.00 23 CYS A CA 12
ATOM 46961 C C . CYS A 1 23 ? -16.133 16.910 2.317 1.00 25.00 23 CYS A C 12
ATOM 46962 O O . CYS A 1 23 ? -15.648 17.092 3.434 1.00 25.00 23 CYS A O 12
ATOM 50941 N N . VAL A 1 1 ? -20.078 4.356 6.841 1.00 25.00 1 VAL A N 13
ATOM 50942 C CA . VAL A 1 1 ? -19.385 5.049 7.963 1.00 25.00 1 VAL A CA 13
ATOM 50943 C C . VAL A 1 1 ? -18.141 5.779 7.458 1.00 25.00 1 VAL A C 13
ATOM 50944 O O . VAL A 1 1 ? -17.333 5.222 6.723 1.00 25.00 1 VAL A O 13
ATOM 51011 N N . LEU A 1 6 ? -12.526 9.892 -0.997 1.00 25.00 6 LEU A N 13
ATOM 51012 C CA . LEU A 1 6 ? -12.145 9.067 -2.176 1.00 25.00 6 LEU A CA 13
ATOM 51013 C C . LEU A 1 6 ? -12.977 7.809 -2.056 1.00 25.00 6 LEU A C 13
ATOM 51014 O O . LEU A 1 6 ? -13.658 7.382 -2.988 1.00 25.00 6 LEU A O 13
ATOM 51030 N N . CYS A 1 7 ? -13.066 7.371 -0.815 1.00 25.00 7 CYS A N 13
ATOM 51031 C CA . CYS A 1 7 ? -14.140 6.529 -0.368 1.00 25.00 7 CYS A CA 13
ATOM 51032 C C . CYS A 1 7 ? -15.247 7.572 -0.297 1.00 25.00 7 CYS A C 13
ATOM 51033 O O . CYS A 1 7 ? -15.112 8.562 0.419 1.00 25.00 7 CYS A O 13
ATOM 51052 N N . PRO A 1 9 ? -16.572 10.640 -2.488 1.00 25.00 9 PRO A N 13
ATOM 51053 C CA . PRO A 1 9 ? -16.447 11.651 -3.562 1.00 25.00 9 PRO A CA 13
ATOM 51054 C C . PRO A 1 9 ? -16.258 11.144 -4.991 1.00 25.00 9 PRO A C 13
ATOM 51055 O O . PRO A 1 9 ? -15.396 10.314 -5.291 1.00 25.00 9 PRO A O 13
ATOM 51066 N N . GLY A 1 10 ? -17.222 11.537 -5.815 1.00 25.00 10 GLY A N 13
ATOM 51067 C CA . GLY A 1 10 ? -17.568 10.775 -7.003 1.00 25.00 10 GLY A CA 13
ATOM 51068 C C . GLY A 1 10 ? -18.626 9.785 -6.527 1.00 25.00 10 GLY A C 13
ATOM 51069 O O . GLY A 1 10 ? -18.876 8.734 -7.123 1.00 25.00 10 GLY A O 13
ATOM 51073 N N . CYS A 1 11 ? -19.211 10.121 -5.382 1.00 25.00 11 CYS A N 13
ATOM 51074 C CA . CYS A 1 11 ? -20.129 9.249 -4.666 1.00 25.00 11 CYS A CA 13
ATOM 51075 C C . CYS A 1 11 ? -21.497 9.301 -5.330 1.00 25.00 11 CYS A C 13
ATOM 51076 O O . CYS A 1 11 ? -21.977 8.301 -5.868 1.00 25.00 11 CYS A O 13
ATOM 51083 N N . THR A 1 12 ? -22.084 10.490 -5.348 1.00 25.00 12 THR A N 13
ATOM 51084 C CA . THR A 1 12 ? -23.405 10.704 -5.936 1.00 25.00 12 THR A CA 13
ATOM 51085 C C . THR A 1 12 ? -23.411 11.827 -6.975 1.00 25.00 12 THR A C 13
ATOM 51086 O O . THR A 1 12 ? -24.423 12.044 -7.656 1.00 25.00 12 THR A O 13
ATOM 51121 N N . GLY A 1 15 ? -19.440 12.719 -11.302 1.00 25.00 15 GLY A N 13
ATOM 51122 C CA . GLY A 1 15 ? -18.258 11.893 -11.497 1.00 25.00 15 GLY A CA 13
ATOM 51123 C C . GLY A 1 15 ? -16.958 12.673 -11.591 1.00 25.00 15 GLY A C 13
ATOM 51124 O O . GLY A 1 15 ? -15.894 12.070 -11.712 1.00 25.00 15 GLY A O 13
ATOM 51128 N N . GLY A 1 16 ? -17.035 13.997 -11.538 1.00 25.00 16 GLY A N 13
ATOM 51129 C CA . GLY A 1 16 ? -15.847 14.841 -11.620 1.00 25.00 16 GLY A CA 13
ATOM 51130 C C . GLY A 1 16 ? -15.675 15.727 -10.398 1.00 25.00 16 GLY A C 13
ATOM 51131 O O . GLY A 1 16 ? -16.516 15.717 -9.492 1.00 25.00 16 GLY A O 13
ATOM 51135 N N . GLY A 1 17 ? -14.594 16.498 -10.373 1.00 25.00 17 GLY A N 13
ATOM 51136 C CA . GLY A 1 17 ? -14.326 17.409 -9.267 1.00 25.00 17 GLY A CA 13
ATOM 51137 C C . GLY A 1 17 ? -15.122 18.699 -9.356 1.00 25.00 17 GLY A C 13
ATOM 51138 O O . GLY A 1 17 ? -15.862 18.921 -10.320 1.00 25.00 17 GLY A O 13
ATOM 51151 N N . ASN A 1 19 ? -17.949 20.717 -8.955 1.00 25.00 19 ASN A N 13
ATOM 51152 C CA . ASN A 1 19 ? -19.425 20.788 -8.963 1.00 25.00 19 ASN A CA 13
ATOM 51153 C C . ASN A 1 19 ? -20.144 20.004 -7.860 1.00 25.00 19 ASN A C 13
ATOM 51154 O O . ASN A 1 19 ? -21.231 20.405 -7.427 1.00 25.00 19 ASN A O 13
ATOM 51165 N N . CYS A 1 20 ? -19.581 18.889 -7.434 1.00 25.00 20 CYS A N 13
ATOM 51166 C CA . CYS A 1 20 ? -20.239 18.027 -6.457 1.00 25.00 20 CYS A CA 13
ATOM 51167 C C . CYS A 1 20 ? -19.230 17.332 -5.545 1.00 25.00 20 CYS A C 13
ATOM 51168 O O . CYS A 1 20 ? -18.253 16.756 -6.026 1.00 25.00 20 CYS A O 13
ATOM 51184 N N . PHE A 1 22 ? -16.459 17.237 -3.945 1.00 25.00 22 PHE A N 13
ATOM 51185 C CA . PHE A 1 22 ? -15.013 17.545 -3.887 1.00 25.00 22 PHE A CA 13
ATOM 51186 C C . PHE A 1 22 ? -14.745 18.988 -3.453 1.00 25.00 22 PHE A C 13
ATOM 51187 O O . PHE A 1 22 ? -13.751 19.276 -2.784 1.00 25.00 22 PHE A O 13
ATOM 51204 N N . CYS A 1 23 ? -15.648 19.882 -3.826 1.00 25.00 23 CYS A N 13
ATOM 51205 C CA . CYS A 1 23 ? -15.593 21.298 -3.440 1.00 25.00 23 CYS A CA 13
ATOM 51206 C C . CYS A 1 23 ? -16.981 21.545 -2.864 1.00 25.00 23 CYS A C 13
ATOM 51207 O O . CYS A 1 23 ? -17.765 22.359 -3.349 1.00 25.00 23 CYS A O 13
ATOM 55186 N N . VAL A 1 1 ? -13.789 7.487 14.336 1.00 25.00 1 VAL A N 14
ATOM 55187 C CA . VAL A 1 1 ? -14.308 6.869 13.088 1.00 25.00 1 VAL A CA 14
ATOM 55188 C C . VAL A 1 1 ? -13.866 7.657 11.872 1.00 25.00 1 VAL A C 14
ATOM 55189 O O . VAL A 1 1 ? -14.218 8.832 11.732 1.00 25.00 1 VAL A O 14
ATOM 55256 N N . LEU A 1 6 ? -12.328 7.360 0.603 1.00 25.00 6 LEU A N 14
ATOM 55257 C CA . LEU A 1 6 ? -13.356 6.398 0.182 1.00 25.00 6 LEU A CA 14
ATOM 55258 C C . LEU A 1 6 ? -14.691 6.808 0.818 1.00 25.00 6 LEU A C 14
ATOM 55259 O O . LEU A 1 6 ? -15.558 5.970 1.069 1.00 25.00 6 LEU A O 14
ATOM 55275 N N . CYS A 1 7 ? -14.825 8.086 1.150 1.00 25.00 7 CYS A N 14
ATOM 55276 C CA . CYS A 1 7 ? -16.023 8.592 1.828 1.00 25.00 7 CYS A CA 14
ATOM 55277 C C . CYS A 1 7 ? -16.754 9.634 0.977 1.00 25.00 7 CYS A C 14
ATOM 55278 O O . CYS A 1 7 ? -16.997 10.768 1.408 1.00 25.00 7 CYS A O 14
ATOM 55297 N N . PRO A 1 9 ? -15.628 10.235 -2.746 1.00 25.00 9 PRO A N 14
ATOM 55298 C CA . PRO A 1 9 ? -15.038 10.294 -4.091 1.00 25.00 9 PRO A CA 14
ATOM 55299 C C . PRO A 1 9 ? -15.799 9.320 -4.989 1.00 25.00 9 PRO A C 14
ATOM 55300 O O . PRO A 1 9 ? -16.036 8.170 -4.607 1.00 25.00 9 PRO A O 14
ATOM 55311 N N . GLY A 1 10 ? -16.273 9.799 -6.127 1.00 25.00 10 GLY A N 14
ATOM 55312 C CA . GLY A 1 10 ? -17.088 8.970 -7.003 1.00 25.00 10 GLY A CA 14
ATOM 55313 C C . GLY A 1 10 ? -18.557 8.912 -6.633 1.00 25.00 10 GLY A C 14
ATOM 55314 O O . GLY A 1 10 ? -19.326 8.251 -7.320 1.00 25.00 10 GLY A O 14
ATOM 55318 N N . CYS A 1 11 ? -18.956 9.601 -5.568 1.00 25.00 11 CYS A N 14
ATOM 55319 C CA . CYS A 1 11 ? -20.356 9.636 -5.116 1.00 25.00 11 CYS A CA 14
ATOM 55320 C C . CYS A 1 11 ? -21.315 9.927 -6.270 1.00 25.00 11 CYS A C 14
ATOM 55321 O O . CYS A 1 11 ? -22.347 9.267 -6.408 1.00 25.00 11 CYS A O 14
ATOM 55328 N N . THR A 1 12 ? -20.957 10.917 -7.082 1.00 25.00 12 THR A N 14
ATOM 55329 C CA . THR A 1 12 ? -21.797 11.402 -8.183 1.00 25.00 12 THR A CA 14
ATOM 55330 C C . THR A 1 12 ? -23.124 11.934 -7.614 1.00 25.00 12 THR A C 14
ATOM 55331 O O . THR A 1 12 ? -24.226 11.546 -8.007 1.00 25.00 12 THR A O 14
ATOM 55366 N N . GLY A 1 15 ? -27.334 12.992 -2.891 1.00 25.00 15 GLY A N 14
ATOM 55367 C CA . GLY A 1 15 ? -27.814 13.584 -1.645 1.00 25.00 15 GLY A CA 14
ATOM 55368 C C . GLY A 1 15 ? -26.885 13.284 -0.476 1.00 25.00 15 GLY A C 14
ATOM 55369 O O . GLY A 1 15 ? -25.671 13.183 -0.652 1.00 25.00 15 GLY A O 14
ATOM 55373 N N . GLY A 1 16 ? -27.460 13.112 0.709 1.00 25.00 16 GLY A N 14
ATOM 55374 C CA . GLY A 1 16 ? -26.684 12.731 1.883 1.00 25.00 16 GLY A CA 14
ATOM 55375 C C . GLY A 1 16 ? -26.022 13.875 2.631 1.00 25.00 16 GLY A C 14
ATOM 55376 O O . GLY A 1 16 ? -25.164 13.642 3.487 1.00 25.00 16 GLY A O 14
ATOM 55380 N N . GLY A 1 17 ? -26.405 15.106 2.322 1.00 25.00 17 GLY A N 14
ATOM 55381 C CA . GLY A 1 17 ? -25.816 16.270 2.975 1.00 25.00 17 GLY A CA 14
ATOM 55382 C C . GLY A 1 17 ? -24.542 16.724 2.292 1.00 25.00 17 GLY A C 14
ATOM 55383 O O . GLY A 1 17 ? -23.971 15.997 1.474 1.00 25.00 17 GLY A O 14
ATOM 55396 N N . ASN A 1 19 ? -24.353 18.685 -0.072 1.00 25.00 19 ASN A N 14
ATOM 55397 C CA . ASN A 1 19 ? -24.776 18.585 -1.489 1.00 25.00 19 ASN A CA 14
ATOM 55398 C C . ASN A 1 19 ? -24.137 17.333 -2.111 1.00 25.00 19 ASN A C 14
ATOM 55399 O O . ASN A 1 19 ? -24.831 16.515 -2.718 1.00 25.00 19 ASN A O 14
ATOM 55410 N N . CYS A 1 20 ? -22.845 17.162 -1.862 1.00 25.00 20 CYS A N 14
ATOM 55411 C CA . CYS A 1 20 ? -22.091 15.959 -2.197 1.00 25.00 20 CYS A CA 14
ATOM 55412 C C . CYS A 1 20 ? -20.979 15.748 -1.174 1.00 25.00 20 CYS A C 14
ATOM 55413 O O . CYS A 1 20 ? -20.568 16.683 -0.471 1.00 25.00 20 CYS A O 14
ATOM 55429 N N . PHE A 1 22 ? -17.877 15.810 -1.012 1.00 25.00 22 PHE A N 14
ATOM 55430 C CA . PHE A 1 22 ? -16.750 16.757 -0.975 1.00 25.00 22 PHE A CA 14
ATOM 55431 C C . PHE A 1 22 ? -16.824 17.603 0.296 1.00 25.00 22 PHE A C 14
ATOM 55432 O O . PHE A 1 22 ? -15.808 17.887 0.938 1.00 25.00 22 PHE A O 14
ATOM 55449 N N . CYS A 1 23 ? -18.044 17.962 0.669 1.00 25.00 23 CYS A N 14
ATOM 55450 C CA . CYS A 1 23 ? -18.311 18.689 1.908 1.00 25.00 23 CYS A CA 14
ATOM 55451 C C . CYS A 1 23 ? -18.305 17.672 3.051 1.00 25.00 23 CYS A C 14
ATOM 55452 O O . CYS A 1 23 ? -17.644 17.838 4.079 1.00 25.00 23 CYS A O 14
ATOM 59431 N N . VAL A 1 1 ? -13.269 10.423 8.985 1.00 25.00 1 VAL A N 15
ATOM 59432 C CA . VAL A 1 1 ? -11.919 10.934 8.640 1.00 25.00 1 VAL A CA 15
ATOM 59433 C C . VAL A 1 1 ? -11.940 11.593 7.266 1.00 25.00 1 VAL A C 15
ATOM 59434 O O . VAL A 1 1 ? -12.676 11.160 6.392 1.00 25.00 1 VAL A O 15
ATOM 59501 N N . LEU A 1 6 ? -14.432 9.119 0.629 1.00 25.00 6 LEU A N 15
ATOM 59502 C CA . LEU A 1 6 ? -15.425 8.329 1.375 1.00 25.00 6 LEU A CA 15
ATOM 59503 C C . LEU A 1 6 ? -16.647 9.189 1.694 1.00 25.00 6 LEU A C 15
ATOM 59504 O O . LEU A 1 6 ? -17.639 8.703 2.223 1.00 25.00 6 LEU A O 15
ATOM 59520 N N . CYS A 1 7 ? -16.572 10.469 1.360 1.00 25.00 7 CYS A N 15
ATOM 59521 C CA . CYS A 1 7 ? -17.679 11.401 1.600 1.00 25.00 7 CYS A CA 15
ATOM 59522 C C . CYS A 1 7 ? -18.707 11.302 0.470 1.00 25.00 7 CYS A C 15
ATOM 59523 O O . CYS A 1 7 ? -19.872 11.673 0.623 1.00 25.00 7 CYS A O 15
ATOM 59542 N N . PRO A 1 9 ? -17.174 11.687 -3.416 1.00 25.00 9 PRO A N 15
ATOM 59543 C CA . PRO A 1 9 ? -16.549 11.820 -4.741 1.00 25.00 9 PRO A CA 15
ATOM 59544 C C . PRO A 1 9 ? -16.392 10.416 -5.312 1.00 25.00 9 PRO A C 15
ATOM 59545 O O . PRO A 1 9 ? -16.014 9.498 -4.594 1.00 25.00 9 PRO A O 15
ATOM 59556 N N . GLY A 1 10 ? -16.770 10.224 -6.565 1.00 25.00 10 GLY A N 15
ATOM 59557 C CA . GLY A 1 10 ? -16.716 8.895 -7.156 1.00 25.00 10 GLY A CA 15
ATOM 59558 C C . GLY A 1 10 ? -17.944 8.029 -6.907 1.00 25.00 10 GLY A C 15
ATOM 59559 O O . GLY A 1 10 ? -18.093 7.006 -7.563 1.00 25.00 10 GLY A O 15
ATOM 59563 N N . CYS A 1 11 ? -18.845 8.424 -6.011 1.00 25.00 11 CYS A N 15
ATOM 59564 C CA . CYS A 1 11 ? -20.094 7.672 -5.819 1.00 25.00 11 CYS A CA 15
ATOM 59565 C C . CYS A 1 11 ? -21.248 8.446 -6.450 1.00 25.00 11 CYS A C 15
ATOM 59566 O O . CYS A 1 11 ? -21.984 7.902 -7.273 1.00 25.00 11 CYS A O 15
ATOM 59573 N N . THR A 1 12 ? -21.342 9.730 -6.130 1.00 25.00 12 THR A N 15
ATOM 59574 C CA . THR A 1 12 ? -22.340 10.634 -6.713 1.00 25.00 12 THR A CA 15
ATOM 59575 C C . THR A 1 12 ? -21.829 12.059 -6.543 1.00 25.00 12 THR A C 15
ATOM 59576 O O . THR A 1 12 ? -21.460 12.742 -7.504 1.00 25.00 12 THR A O 15
ATOM 59611 N N . GLY A 1 15 ? -25.775 17.669 -4.948 1.00 25.00 15 GLY A N 15
ATOM 59612 C CA . GLY A 1 15 ? -25.721 19.121 -5.015 1.00 25.00 15 GLY A CA 15
ATOM 59613 C C . GLY A 1 15 ? -26.015 19.823 -3.704 1.00 25.00 15 GLY A C 15
ATOM 59614 O O . GLY A 1 15 ? -26.138 19.189 -2.657 1.00 25.00 15 GLY A O 15
ATOM 59618 N N . GLY A 1 16 ? -26.119 21.143 -3.763 1.00 25.00 16 GLY A N 15
ATOM 59619 C CA . GLY A 1 16 ? -26.308 21.949 -2.564 1.00 25.00 16 GLY A CA 15
ATOM 59620 C C . GLY A 1 16 ? -25.056 22.755 -2.274 1.00 25.00 16 GLY A C 15
ATOM 59621 O O . GLY A 1 16 ? -24.719 23.015 -1.121 1.00 25.00 16 GLY A O 15
ATOM 59625 N N . GLY A 1 17 ? -24.352 23.136 -3.330 1.00 25.00 17 GLY A N 15
ATOM 59626 C CA . GLY A 1 17 ? -23.126 23.901 -3.181 1.00 25.00 17 GLY A CA 15
ATOM 59627 C C . GLY A 1 17 ? -21.973 23.028 -2.730 1.00 25.00 17 GLY A C 15
ATOM 59628 O O . GLY A 1 17 ? -21.776 21.920 -3.242 1.00 25.00 17 GLY A O 15
ATOM 59641 N N . ASN A 1 19 ? -20.734 20.564 -0.942 1.00 25.00 19 ASN A N 15
ATOM 59642 C CA . ASN A 1 19 ? -21.129 19.278 -0.355 1.00 25.00 19 ASN A CA 15
ATOM 59643 C C . ASN A 1 19 ? -20.013 18.224 -0.480 1.00 25.00 19 ASN A C 15
ATOM 59644 O O . ASN A 1 19 ? -18.954 18.489 -1.060 1.00 25.00 19 ASN A O 15
ATOM 59655 N N . CYS A 1 20 ? -20.300 17.040 0.050 1.00 25.00 20 CYS A N 15
ATOM 59656 C CA . CYS A 1 20 ? -19.471 15.823 -0.020 1.00 25.00 20 CYS A CA 15
ATOM 59657 C C . CYS A 1 20 ? -18.009 15.908 -0.490 1.00 25.00 20 CYS A C 15
ATOM 59658 O O . CYS A 1 20 ? -17.654 15.423 -1.567 1.00 25.00 20 CYS A O 15
ATOM 59674 N N . PHE A 1 22 ? -15.955 18.309 -1.396 1.00 25.00 22 PHE A N 15
ATOM 59675 C CA . PHE A 1 22 ? -15.566 19.367 -2.350 1.00 25.00 22 PHE A CA 15
ATOM 59676 C C . PHE A 1 22 ? -15.401 20.703 -1.623 1.00 25.00 22 PHE A C 15
ATOM 59677 O O . PHE A 1 22 ? -14.598 21.544 -2.025 1.00 25.00 22 PHE A O 15
ATOM 59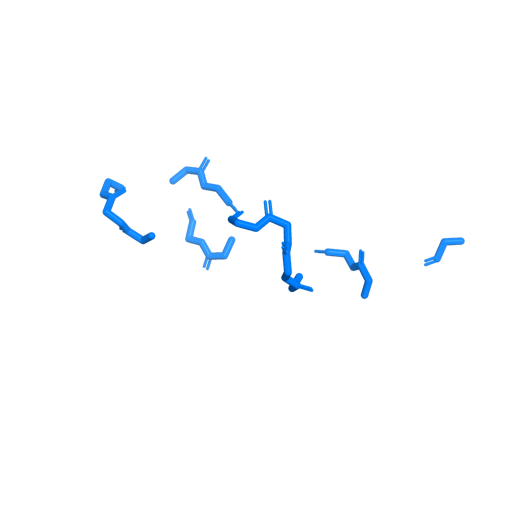694 N N . CYS A 1 23 ? -16.107 20.857 -0.510 1.00 25.00 23 CYS A N 15
ATOM 59695 C CA . CYS A 1 23 ? -15.931 22.012 0.383 1.00 25.00 23 CYS A CA 15
ATOM 59696 C C . CYS A 1 23 ? -16.000 21.496 1.816 1.00 25.00 23 CYS A C 15
ATOM 59697 O O . CYS A 1 23 ? -16.717 22.020 2.670 1.00 25.00 23 CYS A O 15
ATOM 63676 N N . VAL A 1 1 ? -16.059 0.875 7.857 1.00 25.00 1 VAL A N 16
ATOM 63677 C CA . VAL A 1 1 ? -15.917 2.210 8.499 1.00 25.00 1 VAL A CA 16
ATOM 63678 C C . VAL A 1 1 ? -14.547 2.807 8.198 1.00 25.00 1 VAL A C 16
ATOM 63679 O O . VAL A 1 1 ? -13.640 2.093 7.779 1.00 25.00 1 VAL A O 16
ATOM 63746 N N . LEU A 1 6 ? -14.238 5.924 0.319 1.00 25.00 6 LEU A N 16
ATOM 63747 C CA . LEU A 1 6 ? -15.485 5.297 -0.161 1.00 25.00 6 LEU A CA 16
ATOM 63748 C C . LEU A 1 6 ? -16.707 6.132 0.211 1.00 25.00 6 LEU A C 16
ATOM 63749 O O . LEU A 1 6 ? -17.786 5.953 -0.353 1.00 25.00 6 LEU A O 16
ATOM 63765 N N . CYS A 1 7 ? -16.530 7.057 1.142 1.00 25.00 7 CYS A N 16
ATOM 63766 C CA . CYS A 1 7 ? -17.621 7.919 1.602 1.00 25.00 7 CYS A CA 16
ATOM 63767 C C . CYS A 1 7 ? -17.736 9.186 0.746 1.00 25.00 7 CYS A C 16
ATOM 63768 O O . CYS A 1 7 ? -17.576 10.314 1.220 1.00 25.00 7 CYS A O 16
ATOM 63787 N N . PRO A 1 9 ? -16.077 10.530 -2.845 1.00 25.00 9 PRO A N 16
ATOM 63788 C CA . PRO A 1 9 ? -15.196 10.737 -4.015 1.00 25.00 9 PRO A CA 16
ATOM 63789 C C . PRO A 1 9 ? -15.610 10.307 -5.438 1.00 25.00 9 PRO A C 16
ATOM 63790 O O . PRO A 1 9 ? -15.879 11.186 -6.264 1.00 25.00 9 PRO A O 16
ATOM 63801 N N . GLY A 1 10 ? -15.783 9.023 -5.723 1.00 25.00 10 GLY A N 16
ATOM 63802 C CA . GLY A 1 10 ? -16.471 8.614 -6.949 1.00 25.00 10 GLY A CA 16
ATOM 63803 C C . GLY A 1 10 ? -17.969 8.715 -6.685 1.00 25.00 10 GLY A C 16
ATOM 63804 O O . GLY A 1 10 ? -18.681 7.710 -6.598 1.00 25.00 10 GLY A O 16
ATOM 63808 N N . CYS A 1 11 ? -18.396 9.921 -6.345 1.00 25.00 11 CYS A N 16
ATOM 63809 C CA . CYS A 1 11 ? -19.646 10.132 -5.633 1.00 25.00 11 CYS A CA 16
ATOM 63810 C C . CYS A 1 11 ? -20.889 10.235 -6.508 1.00 25.00 11 CYS A C 16
ATOM 63811 O O . CYS A 1 11 ? -20.824 10.631 -7.672 1.00 25.00 11 CYS A O 16
ATOM 63818 N N . THR A 1 12 ? -22.027 9.904 -5.912 1.00 25.00 12 THR A N 16
ATOM 63819 C CA . THR A 1 12 ? -23.327 9.961 -6.587 1.00 25.00 12 THR A CA 16
ATOM 63820 C C . THR A 1 12 ? -23.904 11.388 -6.518 1.00 25.00 12 THR A C 16
ATOM 63821 O O . THR A 1 12 ? -24.996 11.673 -7.012 1.00 25.00 12 THR A O 16
ATOM 63856 N N . GLY A 1 15 ? -26.284 15.987 -9.878 1.00 25.00 15 GLY A N 16
ATOM 63857 C CA . GLY A 1 15 ? -27.732 16.078 -9.797 1.00 25.00 15 GLY A CA 16
ATOM 63858 C C . GLY A 1 15 ? -28.081 17.096 -8.735 1.00 25.00 15 GLY A C 16
ATOM 63859 O O . GLY A 1 15 ? -27.177 17.722 -8.176 1.00 25.00 15 GLY A O 16
ATOM 63863 N N . GLY A 1 16 ? -29.368 17.291 -8.475 1.00 25.00 16 GLY A N 16
ATOM 63864 C CA . GLY A 1 16 ? -29.791 18.254 -7.470 1.00 25.00 16 GLY A CA 16
ATOM 63865 C C . GLY A 1 16 ? -29.240 19.632 -7.770 1.00 25.00 16 GLY A C 16
ATOM 63866 O O . GLY A 1 16 ? -29.137 20.026 -8.935 1.00 25.00 16 GLY A O 16
ATOM 63870 N N . GLY A 1 17 ? -28.830 20.335 -6.725 1.00 25.00 17 GLY A N 16
ATOM 63871 C CA . GLY A 1 17 ? -28.183 21.628 -6.876 1.00 25.00 17 GLY A CA 16
ATOM 63872 C C . GLY A 1 17 ? -27.094 21.772 -5.832 1.00 25.00 17 GLY A C 16
ATOM 63873 O O . GLY A 1 17 ? -26.911 22.840 -5.239 1.00 25.00 17 GLY A O 16
ATOM 63886 N N . ASN A 1 19 ? -25.168 20.309 -2.134 1.00 25.00 19 ASN A N 16
ATOM 63887 C CA . ASN A 1 19 ? -25.442 19.977 -0.724 1.00 25.00 19 ASN A CA 16
ATOM 63888 C C . ASN A 1 19 ? -25.368 18.490 -0.344 1.00 25.00 19 ASN A C 16
ATOM 63889 O O . ASN A 1 19 ? -25.540 18.158 0.823 1.00 25.00 19 ASN A O 16
ATOM 63900 N N . CYS A 1 20 ? -25.073 17.601 -1.287 1.00 25.00 20 CYS A N 16
ATOM 63901 C CA . CYS A 1 20 ? -24.949 16.161 -0.986 1.00 25.00 20 CYS A CA 16
ATOM 63902 C C . CYS A 1 20 ? -23.563 15.800 -0.412 1.00 25.00 20 CYS A C 16
ATOM 63903 O O . CYS A 1 20 ? -22.907 14.849 -0.842 1.00 25.00 20 CYS A O 16
ATOM 63919 N N . PHE A 1 22 ? -20.466 16.238 -0.860 1.00 25.00 22 PHE A N 16
ATOM 63920 C CA . PHE A 1 22 ? -19.319 16.308 -1.793 1.00 25.00 22 PHE A CA 16
ATOM 63921 C C . PHE A 1 22 ? -19.141 17.711 -2.398 1.00 25.00 22 PHE A C 16
ATOM 63922 O O . PHE A 1 22 ? -18.170 18.407 -2.079 1.00 25.00 22 PHE A O 16
ATOM 63939 N N . CYS A 1 23 ? -20.116 18.164 -3.185 1.00 25.00 23 CYS A N 16
ATOM 63940 C CA . CYS A 1 23 ? -20.154 19.561 -3.658 1.00 25.00 23 CYS A CA 16
ATOM 63941 C C . CYS A 1 23 ? -20.280 20.441 -2.405 1.00 25.00 23 CYS A C 16
ATOM 63942 O O . CYS A 1 23 ? -19.661 21.495 -2.254 1.00 25.00 23 CYS A O 16
ATOM 67921 N N . VAL A 1 1 ? -16.735 18.102 3.750 1.00 25.00 1 VAL A N 17
ATOM 67922 C CA . VAL A 1 1 ? -15.951 17.989 2.486 1.00 25.00 1 VAL A CA 17
ATOM 67923 C C . VAL A 1 1 ? -15.214 16.648 2.416 1.00 25.00 1 VAL A C 17
ATOM 67924 O O . VAL A 1 1 ? -15.575 15.798 1.614 1.00 25.00 1 VAL A O 17
ATOM 67991 N N . LEU A 1 6 ? -13.382 6.108 0.421 1.00 25.00 6 LEU A N 17
ATOM 67992 C CA . LEU A 1 6 ? -14.304 5.066 0.922 1.00 25.00 6 LEU A CA 17
ATOM 67993 C C . LEU A 1 6 ? -15.346 5.755 1.806 1.00 25.00 6 LEU A C 17
ATOM 67994 O O . LEU A 1 6 ? -15.605 5.364 2.942 1.00 25.00 6 LEU A O 17
ATOM 68010 N N . CYS A 1 7 ? -15.861 6.853 1.283 1.00 25.00 7 CYS A N 17
ATOM 68011 C CA . CYS A 1 7 ? -16.757 7.737 2.023 1.00 25.00 7 CYS A CA 17
ATOM 68012 C C . CYS A 1 7 ? -17.633 8.532 1.050 1.00 25.00 7 CYS A C 17
ATOM 68013 O O . CYS A 1 7 ? -18.788 8.847 1.344 1.00 25.00 7 CYS A O 17
ATOM 68032 N N . PRO A 1 9 ? -15.601 9.894 -2.760 1.00 25.00 9 PRO A N 17
ATOM 68033 C CA . PRO A 1 9 ? -14.829 10.606 -3.794 1.00 25.00 9 PRO A CA 17
ATOM 68034 C C . PRO A 1 9 ? -15.418 10.421 -5.210 1.00 25.00 9 PRO A C 17
ATOM 68035 O O . PRO A 1 9 ? -14.767 9.871 -6.115 1.00 25.00 9 PRO A O 17
ATOM 68046 N N . GLY A 1 10 ? -16.661 10.849 -5.390 1.00 25.00 10 GLY A N 17
ATOM 68047 C CA . GLY A 1 10 ? -17.349 10.684 -6.664 1.00 25.00 10 GLY A CA 17
ATOM 68048 C C . GLY A 1 10 ? -18.420 9.611 -6.594 1.00 25.00 10 GLY A C 17
ATOM 68049 O O . GLY A 1 10 ? -18.344 8.613 -7.297 1.00 25.00 10 GLY A O 17
ATOM 68053 N N . CYS A 1 11 ? -19.388 9.782 -5.704 1.00 25.00 11 CYS A N 17
ATOM 68054 C CA . CYS A 1 11 ? -20.446 8.783 -5.507 1.00 25.00 11 CYS A CA 17
ATOM 68055 C C . CYS A 1 11 ? -21.600 9.004 -6.510 1.00 25.00 11 CYS A C 17
ATOM 68056 O O . CYS A 1 11 ? -21.509 8.578 -7.667 1.00 25.00 11 CYS A O 17
ATOM 68063 N N . THR A 1 12 ? -22.639 9.725 -6.101 1.00 25.00 12 THR A N 17
ATOM 68064 C CA . THR A 1 12 ? -23.758 10.085 -6.981 1.00 25.00 12 THR A CA 17
ATOM 68065 C C . THR A 1 12 ? -23.849 11.606 -7.020 1.00 25.00 12 THR A C 17
ATOM 68066 O O . THR A 1 12 ? -24.885 12.193 -7.345 1.00 25.00 12 THR A O 17
ATOM 68101 N N . GLY A 1 15 ? -25.978 14.280 -9.132 1.00 25.00 15 GLY A N 17
ATOM 68102 C CA . GLY A 1 15 ? -27.409 14.377 -8.876 1.00 25.00 15 GLY A CA 17
ATOM 68103 C C . GLY A 1 15 ? -27.748 15.583 -8.017 1.00 25.00 15 GLY A C 17
ATOM 68104 O O . GLY A 1 15 ? -28.864 16.115 -8.079 1.00 25.00 15 GLY A O 17
ATOM 68108 N N . GLY A 1 16 ? -26.770 16.044 -7.248 1.00 25.00 16 GLY A N 17
ATOM 68109 C CA . GLY A 1 16 ? -26.927 17.237 -6.429 1.00 25.00 16 GLY A CA 17
ATOM 68110 C C . GLY A 1 16 ? -26.328 18.450 -7.117 1.00 25.00 16 GLY A C 17
ATOM 68111 O O . GLY A 1 16 ? -26.347 19.558 -6.582 1.00 25.00 16 GLY A O 17
ATOM 68115 N N . GLY A 1 17 ? -25.769 18.240 -8.300 1.00 25.00 17 GLY A N 17
ATOM 68116 C CA . GLY A 1 17 ? -25.097 19.308 -9.021 1.00 25.00 17 GLY A CA 17
ATOM 68117 C C . GLY A 1 17 ? -23.817 19.696 -8.307 1.00 25.00 17 GLY A C 17
ATOM 68118 O O . GLY A 1 17 ? -23.269 18.908 -7.527 1.00 25.00 17 GLY A O 17
ATOM 68131 N N . ASN A 1 19 ? -23.265 21.268 -5.731 1.00 25.00 19 ASN A N 17
ATOM 68132 C CA . ASN A 1 19 ? -23.483 21.352 -4.279 1.00 25.00 19 ASN A CA 17
ATOM 68133 C C . ASN A 1 19 ? -22.722 20.207 -3.622 1.00 25.00 19 ASN A C 17
ATOM 68134 O O . ASN A 1 19 ? -22.347 20.268 -2.451 1.00 25.00 19 ASN A O 17
ATOM 68145 N N . CYS A 1 20 ? -22.494 19.169 -4.412 1.00 25.00 20 CYS A N 17
ATOM 68146 C CA . CYS A 1 20 ? -21.783 17.978 -3.975 1.00 25.00 20 CYS A CA 17
ATOM 68147 C C . CYS A 1 20 ? -20.299 18.282 -3.766 1.00 25.00 20 CYS A C 17
ATOM 68148 O O . CYS A 1 20 ? -19.595 18.630 -4.714 1.00 25.00 20 CYS A O 17
ATOM 68164 N N . PHE A 1 22 ? -17.480 16.923 -3.713 1.00 25.00 22 PHE A N 17
ATOM 68165 C CA . PHE A 1 22 ? -16.480 16.423 -4.664 1.00 25.00 22 PHE A CA 17
ATOM 68166 C C . PHE A 1 22 ? -16.167 17.492 -5.710 1.00 25.00 22 PHE A C 17
ATOM 68167 O O . PHE A 1 22 ? -15.007 17.701 -6.048 1.00 25.00 22 PHE A O 17
ATOM 68184 N N . CYS A 1 23 ? -17.187 18.203 -6.182 1.00 25.00 23 CYS A N 17
ATOM 68185 C CA . CYS A 1 23 ? -16.972 19.294 -7.134 1.00 25.00 23 CYS A CA 17
ATOM 68186 C C . CYS A 1 23 ? -16.494 20.529 -6.367 1.00 25.00 23 CYS A C 17
ATOM 68187 O O . CYS A 1 23 ? -15.689 21.322 -6.855 1.00 25.00 23 CYS A O 17
ATOM 72166 N N . VAL A 1 1 ? -14.347 2.976 9.958 1.00 25.00 1 VAL A N 18
ATOM 72167 C CA . VAL A 1 1 ? -15.285 2.859 8.807 1.00 25.00 1 VAL A CA 18
ATOM 72168 C C . VAL A 1 1 ? -14.689 3.459 7.534 1.00 25.00 1 VAL A C 18
ATOM 72169 O O . VAL A 1 1 ? -15.244 3.271 6.459 1.00 25.00 1 VAL A O 18
ATOM 72236 N N . LEU A 1 6 ? -15.085 5.384 -2.379 1.00 25.00 6 LEU A N 18
ATOM 72237 C CA . LEU A 1 6 ? -16.418 5.404 -3.022 1.00 25.00 6 LEU A CA 18
ATOM 72238 C C . LEU A 1 6 ? -17.389 6.199 -2.163 1.00 25.00 6 LEU A C 18
ATOM 72239 O O . LEU A 1 6 ? -18.524 6.451 -2.547 1.00 25.00 6 LEU A O 18
ATOM 72255 N N . CYS A 1 7 ? -16.905 6.617 -1.003 1.00 25.00 7 CYS A N 18
ATOM 72256 C CA . CYS A 1 7 ? -17.705 7.343 -0.022 1.00 25.00 7 CYS A CA 18
ATOM 72257 C C . CYS A 1 7 ? -17.642 8.851 -0.255 1.00 25.00 7 CYS A C 18
ATOM 72258 O O . CYS A 1 7 ? -17.205 9.605 0.615 1.00 25.00 7 CYS A O 18
ATOM 72277 N N . PRO A 1 9 ? -15.642 10.536 -3.055 1.00 25.00 9 PRO A N 18
ATOM 72278 C CA . PRO A 1 9 ? -14.707 10.598 -4.199 1.00 25.00 9 PRO A CA 18
ATOM 72279 C C . PRO A 1 9 ? -15.121 9.683 -5.352 1.00 25.00 9 PRO A C 18
ATOM 72280 O O . PRO A 1 9 ? -14.659 9.838 -6.487 1.00 25.00 9 PRO A O 18
ATOM 722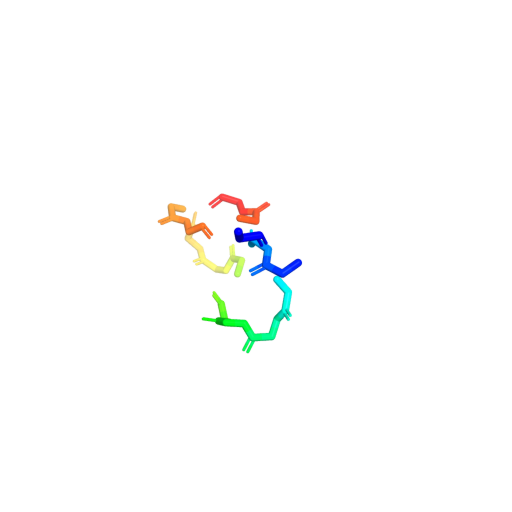91 N N . GLY A 1 10 ? -16.019 8.752 -5.056 1.00 25.00 10 GLY A N 18
ATOM 72292 C CA . GLY A 1 10 ? -16.571 7.850 -6.053 1.00 25.00 10 GLY A CA 18
ATOM 72293 C C . GLY A 1 10 ? -18.082 7.858 -5.962 1.00 25.00 10 GLY A C 18
ATOM 72294 O O . GLY A 1 10 ? -18.734 6.822 -6.103 1.00 25.00 10 GLY A O 18
ATOM 72298 N N . CYS A 1 11 ? -18.640 9.035 -5.714 1.00 25.00 11 CYS A N 18
ATOM 72299 C CA . CYS A 1 11 ? -20.082 9.217 -5.609 1.00 25.00 11 CYS A CA 18
ATOM 72300 C C . CYS A 1 11 ? -20.434 10.422 -6.487 1.00 25.00 11 CYS A C 18
ATOM 72301 O O . CYS A 1 11 ? -19.550 11.214 -6.827 1.00 25.00 11 CYS A O 18
ATOM 72308 N N . THR A 1 12 ? -21.699 10.556 -6.860 1.00 25.00 12 THR A N 18
ATOM 72309 C CA . THR A 1 12 ? -22.156 11.689 -7.674 1.00 25.00 12 THR A CA 18
ATOM 72310 C C . THR A 1 12 ? -23.518 12.144 -7.148 1.00 25.00 12 THR A C 18
ATOM 72311 O O . THR A 1 12 ? -24.547 12.013 -7.821 1.00 25.00 12 THR A O 18
ATOM 72346 N N . GLY A 1 15 ? -25.144 17.333 -4.799 1.00 25.00 15 GLY A N 18
ATOM 72347 C CA . GLY A 1 15 ? -24.328 18.541 -4.741 1.00 25.00 15 GLY A CA 18
ATOM 72348 C C . GLY A 1 15 ? -23.424 18.550 -3.523 1.00 25.00 15 GLY A C 18
ATOM 72349 O O . GLY A 1 15 ? -22.529 19.385 -3.398 1.00 25.00 15 GLY A O 18
ATOM 72353 N N . GLY A 1 16 ? -23.643 17.603 -2.623 1.00 25.00 16 GLY A N 18
ATOM 72354 C CA . GLY A 1 16 ? -22.822 17.471 -1.433 1.00 25.00 16 GLY A CA 18
ATOM 72355 C C . GLY A 1 16 ? -23.097 16.115 -0.823 1.00 25.00 16 GLY A C 18
ATOM 72356 O O . GLY A 1 16 ? -23.856 15.336 -1.405 1.00 25.00 16 GLY A O 18
ATOM 72360 N N . GLY A 1 17 ? -22.502 15.823 0.323 1.00 25.00 17 GLY A N 18
ATOM 72361 C CA . GLY A 1 17 ? -22.719 14.545 0.990 1.00 25.00 17 GLY A CA 18
ATOM 72362 C C . GLY A 1 17 ? -24.041 14.500 1.738 1.00 25.00 17 GLY A C 18
ATOM 72363 O O . GLY A 1 17 ? -24.945 15.316 1.497 1.00 25.00 17 GLY A O 18
ATOM 72376 N N . ASN A 1 19 ? -27.146 12.737 1.896 1.00 25.00 19 ASN A N 18
ATOM 72377 C CA . ASN A 1 19 ? -28.131 11.915 1.162 1.00 25.00 19 ASN A CA 18
ATOM 72378 C C . ASN A 1 19 ? -27.479 11.090 0.049 1.00 25.00 19 ASN A C 18
ATOM 72379 O O . ASN A 1 19 ? -28.168 10.542 -0.809 1.00 25.00 19 ASN A O 18
ATOM 72390 N N . CYS A 1 20 ? -26.154 11.023 0.044 1.00 25.00 20 CYS A N 18
ATOM 72391 C CA . CYS A 1 20 ? -25.430 10.298 -0.998 1.00 25.00 20 CYS A CA 18
ATOM 72392 C C . CYS A 1 20 ? -24.148 9.641 -0.473 1.00 25.00 20 CYS A C 18
ATOM 72393 O O . CYS A 1 20 ? -23.258 9.257 -1.241 1.00 25.00 20 CYS A O 18
ATOM 72409 N N . PHE A 1 22 ? -20.831 9.464 2.742 1.00 25.00 22 PHE A N 18
ATOM 72410 C CA . PHE A 1 22 ? -19.789 10.120 3.566 1.00 25.00 22 PHE A CA 18
ATOM 72411 C C . PHE A 1 22 ? -20.192 10.222 5.040 1.00 25.00 22 PHE A C 18
ATOM 72412 O O . PHE A 1 22 ? -19.446 9.809 5.928 1.00 25.00 22 PHE A O 18
ATOM 72429 N N . CYS A 1 23 ? -21.391 10.719 5.296 1.00 25.00 23 CYS A N 18
ATOM 72430 C CA . CYS A 1 23 ? -21.956 10.728 6.641 1.00 25.00 23 CYS A CA 18
ATOM 72431 C C . CYS A 1 23 ? -22.388 9.284 6.944 1.00 25.00 23 CYS A C 18
ATOM 72432 O O . CYS A 1 23 ? -22.079 8.707 7.987 1.00 25.00 23 CYS A O 18
ATOM 76411 N N . VAL A 1 1 ? -14.371 9.342 12.462 1.00 25.00 1 VAL A N 19
ATOM 76412 C CA . VAL A 1 1 ? -14.848 10.635 11.899 1.00 25.00 1 VAL A CA 19
ATOM 76413 C C . VAL A 1 1 ? -13.767 11.257 11.029 1.00 25.00 1 VAL A C 19
ATOM 76414 O O . VAL A 1 1 ? -12.603 10.888 11.158 1.00 25.00 1 VAL A O 19
ATOM 76481 N N . LEU A 1 6 ? -12.890 11.756 -0.384 1.00 25.00 6 LEU A N 19
ATOM 76482 C CA . LEU A 1 6 ? -13.185 10.418 -0.916 1.00 25.00 6 LEU A CA 19
ATOM 76483 C C . LEU A 1 6 ? -14.473 9.878 -0.294 1.00 25.00 6 LEU A C 19
ATOM 76484 O O . LEU A 1 6 ? -14.925 8.780 -0.612 1.00 25.00 6 LEU A O 19
ATOM 76500 N N . CYS A 1 7 ? -15.070 10.664 0.589 1.00 25.00 7 CYS A N 19
ATOM 76501 C CA . CYS A 1 7 ? -1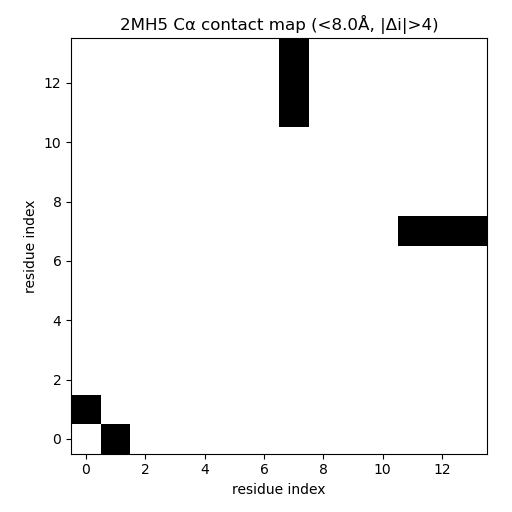6.292 10.258 1.284 1.00 25.00 7 CYS A CA 19
ATOM 76502 C C . CYS A 1 7 ? -17.537 10.673 0.488 1.00 25.00 7 CYS A C 19
ATOM 76503 O O . CYS A 1 7 ? -18.389 11.438 0.947 1.00 25.00 7 CYS A O 19
ATOM 76522 N N . PRO A 1 9 ? -17.100 11.746 -3.316 1.00 25.00 9 PRO A N 19
ATOM 76523 C CA . PRO A 1 9 ? -16.543 12.023 -4.655 1.00 25.00 9 PRO A CA 19
ATOM 76524 C C . PRO A 1 9 ? -16.167 10.678 -5.302 1.00 25.00 9 PRO A C 19
ATOM 76525 O O . PRO A 1 9 ? -15.268 9.978 -4.830 1.00 25.00 9 PRO A O 19
ATOM 76536 N N . GLY A 1 10 ? -16.954 10.266 -6.289 1.00 25.00 10 GLY A N 19
ATOM 76537 C CA . GLY A 1 10 ? -16.840 8.936 -6.871 1.00 25.00 10 GLY A CA 19
ATOM 76538 C C . GLY A 1 10 ? -18.125 8.119 -6.805 1.00 25.00 10 GLY A C 19
ATOM 76539 O O . GLY A 1 10 ? -18.359 7.276 -7.667 1.00 25.00 10 GLY A O 19
ATOM 76543 N N . CYS A 1 11 ? -18.980 8.368 -5.820 1.00 25.00 11 CYS A N 19
ATOM 76544 C CA . CYS A 1 11 ? -20.264 7.657 -5.745 1.00 25.00 11 CYS A CA 19
ATOM 76545 C C . CYS A 1 11 ? -21.320 8.449 -6.519 1.00 25.00 11 CYS A C 19
ATOM 76546 O O . CYS A 1 11 ? -22.004 7.900 -7.385 1.00 25.00 11 CYS A O 19
ATOM 76553 N N . THR A 1 12 ? -21.407 9.739 -6.230 1.00 25.00 12 THR A N 19
ATOM 76554 C CA . THR A 1 12 ? -22.335 10.648 -6.914 1.00 25.00 12 THR A CA 19
ATOM 76555 C C . THR A 1 12 ? -21.866 12.070 -6.654 1.00 25.00 12 THR A C 19
ATOM 76556 O O . THR A 1 12 ? -21.251 12.717 -7.508 1.00 25.00 12 THR A O 19
ATOM 76591 N N . GLY A 1 15 ? -24.151 17.812 -8.682 1.00 25.00 15 GLY A N 19
ATOM 76592 C CA . GLY A 1 15 ? -24.609 17.686 -10.061 1.00 25.00 15 GLY A CA 19
ATOM 76593 C C . GLY A 1 15 ? -23.761 18.480 -11.042 1.00 25.00 15 GLY A C 19
ATOM 76594 O O . GLY A 1 15 ? -23.693 18.142 -12.227 1.00 25.00 15 GLY A O 19
ATOM 76598 N N . GLY A 1 16 ? -23.105 19.525 -10.548 1.00 25.00 16 GLY A N 19
ATOM 76599 C CA . GLY A 1 16 ? -22.254 20.365 -11.388 1.00 25.00 16 GLY A CA 19
ATOM 76600 C C . GLY A 1 16 ? -21.126 20.994 -10.591 1.00 25.00 16 GLY A C 19
ATOM 76601 O O . GLY A 1 16 ? -20.726 22.132 -10.837 1.00 25.00 16 GLY A O 19
ATOM 76605 N N . GLY A 1 17 ? -20.642 20.263 -9.597 1.00 25.00 17 GLY A N 19
ATOM 76606 C CA . GLY A 1 17 ? -19.630 20.787 -8.686 1.00 25.00 17 GLY A CA 19
ATOM 76607 C C . GLY A 1 17 ? -20.288 21.477 -7.501 1.00 25.00 17 GLY A C 19
ATOM 76608 O O . GLY A 1 17 ? -21.481 21.787 -7.546 1.00 25.00 17 GLY A O 19
ATOM 76621 N N . ASN A 1 19 ? -20.707 20.728 -3.567 1.00 25.00 19 ASN A N 19
ATOM 76622 C CA . ASN A 1 19 ? -20.815 20.012 -2.282 1.00 25.00 19 ASN A CA 19
ATOM 76623 C C . ASN A 1 19 ? -19.744 18.935 -2.018 1.00 25.00 19 ASN A C 19
ATOM 76624 O O . ASN A 1 19 ? -18.966 19.057 -1.072 1.00 25.00 19 ASN A O 19
ATOM 76635 N N . CYS A 1 20 ? -19.734 17.864 -2.797 1.00 25.00 20 CYS A N 19
ATOM 76636 C CA . CYS A 1 20 ? -18.830 16.738 -2.522 1.00 25.00 20 CYS A CA 19
ATOM 76637 C C . CYS A 1 20 ? -17.503 16.845 -3.282 1.00 25.00 20 CYS A C 19
ATOM 76638 O O . CYS A 1 20 ? -17.375 16.376 -4.412 1.00 25.00 20 CYS A O 19
ATOM 76654 N N . PHE A 1 22 ? -15.612 18.323 -5.382 1.00 25.00 22 PHE A N 19
ATOM 76655 C CA . PHE A 1 22 ? -15.562 19.135 -6.611 1.00 25.00 22 PHE A CA 19
ATOM 76656 C C . PHE A 1 22 ? -16.019 20.523 -6.197 1.00 25.00 22 PHE A C 19
ATOM 76657 O O . PHE A 1 22 ? -17.051 20.632 -5.533 1.00 25.00 22 PHE A O 19
ATOM 76674 N N . CYS A 1 23 ? -15.210 21.542 -6.493 1.00 25.00 23 CYS A N 19
ATOM 76675 C CA . CYS A 1 23 ? -15.316 22.905 -5.911 1.00 25.00 23 CYS A CA 19
ATOM 76676 C C . CYS A 1 23 ? -14.914 22.820 -4.420 1.00 25.00 23 CYS A C 19
ATOM 76677 O O . CYS A 1 23 ? -13.864 23.323 -4.018 1.00 25.00 23 CYS A O 19
ATOM 80656 N N . VAL A 1 1 ? -17.147 11.772 13.348 1.00 25.00 1 VAL A N 20
ATOM 80657 C CA . VAL A 1 1 ? -16.476 11.009 12.260 1.00 25.00 1 VAL A CA 20
ATOM 80658 C C . VAL A 1 1 ? -16.261 11.888 11.050 1.00 25.00 1 VAL A C 20
ATOM 80659 O O . VAL A 1 1 ? -17.157 12.624 10.640 1.00 25.00 1 VAL A O 20
ATOM 80726 N N . LEU A 1 6 ? -13.571 10.436 1.598 1.00 25.00 6 LEU A N 20
ATOM 80727 C CA . LEU A 1 6 ? -14.236 9.145 1.505 1.00 25.00 6 LEU A CA 20
ATOM 80728 C C . LEU A 1 6 ? -15.736 9.356 1.738 1.00 25.00 6 LEU A C 20
ATOM 80729 O O . LEU A 1 6 ? -16.510 8.407 1.879 1.00 25.00 6 LEU A O 20
ATOM 80745 N N . CYS A 1 7 ? -16.142 10.619 1.768 1.00 25.00 7 CYS A N 20
ATOM 80746 C CA . CYS A 1 7 ? -17.542 10.954 1.891 1.00 25.00 7 CYS A CA 20
ATOM 80747 C C . CYS A 1 7 ? -18.069 11.454 0.562 1.00 25.00 7 CYS A C 20
ATOM 80748 O O . CYS A 1 7 ? -18.489 12.610 0.412 1.00 25.00 7 CYS A O 20
ATOM 80767 N N . PRO A 1 9 ? -16.378 11.231 -3.113 1.00 25.00 9 PRO A N 20
ATOM 80768 C CA . PRO A 1 9 ? -15.416 11.073 -4.253 1.00 25.00 9 PRO A CA 20
ATOM 80769 C C . PRO A 1 9 ? -15.411 9.725 -4.954 1.00 25.00 9 PRO A C 20
ATOM 80770 O O . PRO A 1 9 ? -14.850 8.745 -4.495 1.00 25.00 9 PRO A O 20
ATOM 80781 N N . GLY A 1 10 ? -16.132 9.693 -6.077 1.00 25.00 10 GLY A N 20
ATOM 80782 C CA . GLY A 1 10 ? -16.358 8.476 -6.839 1.00 25.00 10 GLY A CA 20
ATOM 80783 C C . GLY A 1 10 ? -17.834 8.217 -6.981 1.00 25.00 10 GLY A C 20
ATOM 80784 O O . GLY A 1 10 ? -18.284 7.587 -7.939 1.00 25.00 10 GLY A O 20
ATOM 80788 N N . CYS A 1 11 ? -18.603 8.688 -6.010 1.00 25.00 11 CYS A N 20
ATOM 80789 C CA . CYS A 1 11 ? -20.049 8.533 -5.974 1.00 25.00 11 CYS A CA 20
ATOM 80790 C C . CYS A 1 11 ? -20.786 9.643 -6.706 1.00 25.00 11 CYS A C 20
ATOM 80791 O O . CYS A 1 11 ? -20.159 10.538 -7.299 1.00 25.00 11 CYS A O 20
ATOM 80798 N N . THR A 1 12 ? -22.085 9.587 -6.643 1.00 25.00 12 THR A N 20
ATOM 80799 C CA . THR A 1 12 ? -22.946 10.632 -7.184 1.00 25.00 12 THR A CA 20
ATOM 80800 C C . THR A 1 12 ? -23.469 11.419 -5.957 1.00 25.00 12 THR A C 20
ATOM 80801 O O . THR A 1 12 ? -23.875 10.826 -4.925 1.00 25.00 12 THR A O 20
ATOM 80836 N N . GLY A 1 15 ? -20.396 18.289 -6.203 1.00 25.00 15 GLY A N 20
ATOM 80837 C CA . GLY A 1 15 ? -20.181 19.025 -7.444 1.00 25.00 15 GLY A CA 20
ATOM 80838 C C . GLY A 1 15 ? -20.044 20.478 -7.037 1.00 25.00 15 GLY A C 20
ATOM 80839 O O . GLY A 1 15 ? -20.650 21.357 -7.662 1.00 25.00 15 GLY A O 20
ATOM 80843 N N . GLY A 1 16 ? -19.342 20.711 -5.959 1.00 25.00 16 GLY A N 20
ATOM 80844 C CA . GLY A 1 16 ? -19.229 22.032 -5.372 1.00 25.00 16 GLY A CA 20
ATOM 80845 C C . GLY A 1 16 ? -18.854 21.825 -3.919 1.00 25.00 16 GLY A C 20
ATOM 80846 O O . GLY A 1 16 ? -18.866 20.657 -3.438 1.00 25.00 16 GLY A O 20
ATOM 80850 N N . GLY A 1 17 ? -18.514 22.903 -3.233 1.00 25.00 17 GLY A N 20
ATOM 80851 C CA . GLY A 1 17 ? -18.128 22.811 -1.821 1.00 25.00 17 GLY A CA 20
ATOM 80852 C C . GLY A 1 17 ? -19.270 22.432 -0.906 1.00 25.00 17 GLY A C 20
ATOM 80853 O O . GLY A 1 17 ? -20.382 22.984 -1.015 1.00 25.00 17 GLY A O 20
ATOM 80866 N N . ASN A 1 19 ? -21.907 20.586 -0.500 1.00 25.00 19 ASN A N 20
ATOM 80867 C CA . ASN A 1 19 ? -22.858 20.133 -1.518 1.00 25.00 19 ASN A CA 20
ATOM 80868 C C . ASN A 1 19 ? -23.759 18.905 -1.291 1.00 25.00 19 ASN A C 20
ATOM 80869 O O . ASN A 1 19 ? -24.980 19.045 -1.257 1.00 25.00 19 ASN A O 20
ATOM 80880 N N . CYS A 1 20 ? -23.170 17.730 -1.249 1.00 25.00 20 CYS A N 20
ATOM 80881 C CA . CYS A 1 20 ? -23.930 16.491 -1.225 1.00 25.00 20 CYS A CA 20
ATOM 80882 C C . CYS A 1 20 ? -23.241 15.415 -0.407 1.00 25.00 20 CYS A C 20
ATOM 80883 O O . CYS A 1 20 ? -22.514 14.583 -0.913 1.00 25.00 20 CYS A O 20
ATOM 80899 N N . PHE A 1 22 ? -20.703 15.293 1.743 1.00 25.00 22 PHE A N 20
ATOM 80900 C CA . PHE A 1 22 ? -19.258 15.416 2.040 1.00 25.00 22 PHE A CA 20
ATOM 80901 C C . PHE A 1 22 ? -18.978 15.984 3.441 1.00 25.00 22 PHE A C 20
ATOM 80902 O O . PHE A 1 22 ? -18.613 15.266 4.345 1.00 25.00 22 PHE A O 20
ATOM 80919 N N . CYS A 1 23 ? -19.171 17.287 3.591 1.00 25.00 23 CYS A N 20
ATOM 80920 C CA . CYS A 1 23 ? -19.095 17.906 4.927 1.00 25.00 23 CYS A CA 20
ATOM 80921 C C . CYS A 1 23 ? -20.377 17.434 5.604 1.00 25.00 23 CYS A C 20
ATOM 80922 O O . CYS A 1 23 ? -20.419 16.985 6.718 1.00 25.00 23 CYS A O 20
#

InterPro domains:
  IPR006079 Lantibiotic, Type A, Bacillales-type [PF02052] (1-24)

Radius of gyration: 9.0 Å; Cα contacts (8 Å, |Δi|>4): 4; chains: 1; bounding box: 18×18×14 Å

Foldseek 3Di:
DVCPPDDDPPPPRD

Sequence (14 aa):
VLCPGCTGGGNCFCVLCPGCTGGGNCFCVLCPGCTGGGNCFCVLCPGCTGGGNCFCVLCPGCTGGGNCFCVLCPGCTGGGNCFCVLCPGCTGGGNCFCVLCPGCTGGGNCFCVLCPGCTGGGNCFCVLCPGCTGGGNCFCVLCPGCTGGGNCFCVLCPGCTGGGNCFCVLCPGCTGGGNCFCVLCPGCTGGGNCFCVLCPGCTGGGNCFCVLCPGCTGGGNCFCVLCPGCTGGGNCFCVLCPGCTGGGNCFCVLCPGCTGGGNCFCVLCPGCTGGGNCFC

Organism: Microbispora sp. (strain 107891) (NCBI:txid415003)

Secondary structure (DSSP, 8-state):
--------------